Protein AF-A0A2J8MDG2-F1 (afdb_monomer)

Organism: Pan troglodytes (NCBI:txid9598)

Structure (mmCIF, N/CA/C/O backbone):
data_AF-A0A2J8MDG2-F1
#
_entry.id   AF-A0A2J8MDG2-F1
#
loop_
_atom_site.group_PDB
_atom_site.id
_atom_site.type_symbol
_atom_site.label_atom_id
_atom_site.label_alt_id
_atom_site.label_comp_id
_atom_site.label_asym_id
_atom_site.label_entity_id
_atom_site.label_seq_id
_atom_site.pdbx_PDB_ins_code
_atom_site.Cartn_x
_atom_site.Cartn_y
_atom_site.Cartn_z
_atom_site.occupancy
_atom_site.B_iso_or_equiv
_atom_site.auth_seq_id
_atom_site.auth_comp_id
_atom_site.auth_asym_id
_atom_site.auth_atom_id
_atom_site.pdbx_PDB_model_num
ATOM 1 N N . MET A 1 1 ? -34.067 23.264 20.884 1.00 34.22 1 MET A N 1
ATOM 2 C CA . MET A 1 1 ? -32.926 23.547 21.784 1.00 34.22 1 MET A CA 1
ATOM 3 C C . MET A 1 1 ? -32.435 22.218 22.324 1.00 34.22 1 MET A C 1
ATOM 5 O O . MET A 1 1 ? -33.008 21.717 23.278 1.00 34.22 1 MET A O 1
ATOM 9 N N . ALA A 1 2 ? -31.453 21.608 21.664 1.00 41.81 2 ALA A N 1
ATOM 10 C CA . ALA A 1 2 ? -30.743 20.459 22.210 1.00 41.81 2 ALA A CA 1
ATOM 11 C C . ALA A 1 2 ? -29.483 20.992 22.903 1.00 41.81 2 ALA A C 1
ATOM 13 O O . ALA A 1 2 ? -28.405 21.016 22.313 1.00 41.81 2 ALA A O 1
ATOM 14 N N . GLU A 1 3 ? -29.636 21.509 24.123 1.00 48.62 3 GLU A N 1
ATOM 15 C CA . GLU A 1 3 ? -28.496 21.734 25.018 1.00 48.62 3 GLU A CA 1
ATOM 16 C C . GLU A 1 3 ? -28.102 20.382 25.608 1.00 48.62 3 GLU A C 1
ATOM 18 O O . GLU A 1 3 ? -28.388 20.081 26.760 1.00 48.62 3 GLU A O 1
ATOM 23 N N . GLY A 1 4 ? -27.516 19.531 24.766 1.00 60.97 4 GLY A N 1
ATOM 24 C CA . GLY A 1 4 ? -26.699 18.447 25.280 1.00 60.97 4 GLY A CA 1
ATOM 25 C C . GLY A 1 4 ? -25.386 19.038 25.784 1.00 60.97 4 GLY A C 1
ATOM 26 O O . GLY A 1 4 ? -24.818 19.935 25.152 1.00 60.97 4 GLY A O 1
ATOM 27 N N . GLU A 1 5 ? -24.877 18.569 26.908 1.00 75.44 5 GLU A N 1
ATOM 28 C CA . GLU A 1 5 ? -23.487 18.804 27.281 1.00 75.44 5 GLU A CA 1
ATOM 29 C C . GLU A 1 5 ? -22.607 17.725 26.634 1.00 75.44 5 GLU A C 1
ATOM 31 O O . GLU A 1 5 ? -23.069 16.636 26.297 1.00 75.44 5 GLU A O 1
ATOM 36 N N . LEU A 1 6 ? -21.306 17.990 26.472 1.00 77.62 6 LEU A N 1
ATOM 37 C CA . LEU A 1 6 ? -20.329 16.970 26.042 1.00 77.62 6 LEU A CA 1
ATOM 38 C C . LEU A 1 6 ? -20.450 15.678 26.877 1.00 77.62 6 LEU A C 1
ATOM 40 O O . LEU A 1 6 ? -20.265 14.573 26.369 1.00 77.62 6 LEU A O 1
ATOM 44 N N . LYS A 1 7 ? -20.835 15.851 28.144 1.00 81.00 7 LYS A N 1
ATOM 45 C CA . LYS A 1 7 ? -21.110 14.807 29.123 1.00 81.00 7 LYS A CA 1
ATOM 46 C C . LYS A 1 7 ? -22.226 13.845 28.705 1.00 81.00 7 LYS A C 1
ATOM 48 O O . LYS A 1 7 ? -22.144 12.670 29.038 1.00 81.00 7 LYS A O 1
ATOM 53 N N . ASP A 1 8 ? -23.227 14.295 27.953 1.00 85.44 8 ASP A N 1
ATOM 54 C CA . ASP A 1 8 ? -24.321 13.426 27.498 1.00 85.44 8 ASP A CA 1
ATOM 55 C C . ASP A 1 8 ? -23.838 12.436 26.434 1.00 85.44 8 ASP A C 1
ATOM 57 O O . ASP A 1 8 ? -24.280 11.288 26.386 1.00 85.44 8 ASP A O 1
ATOM 61 N N . MET A 1 9 ? -22.882 12.859 25.600 1.00 84.81 9 MET A N 1
ATOM 62 C CA . MET A 1 9 ? -22.235 11.971 24.636 1.00 84.81 9 MET A CA 1
ATOM 63 C C . MET A 1 9 ? -21.332 10.957 25.346 1.00 84.81 9 MET A C 1
ATOM 65 O O . MET A 1 9 ? -21.327 9.787 24.973 1.00 84.81 9 MET A O 1
ATOM 69 N N . GLU A 1 10 ? -20.589 11.383 26.369 1.00 85.50 10 GLU A N 1
ATOM 70 C CA . GLU A 1 10 ? -19.776 10.477 27.191 1.00 85.50 10 GLU A CA 1
ATOM 71 C C . GLU A 1 10 ? -20.653 9.438 27.902 1.00 85.50 10 GLU A C 1
ATOM 73 O O . GLU A 1 10 ? -20.410 8.242 27.753 1.00 85.50 10 GLU A O 1
ATOM 78 N N . GLN A 1 11 ? -21.739 9.881 28.544 1.00 87.19 11 GLN A N 1
ATOM 79 C CA . GLN A 1 11 ? -22.698 9.005 29.215 1.00 87.19 11 GLN A CA 1
ATOM 80 C C . GLN A 1 11 ? -23.319 7.985 28.253 1.00 87.19 11 GLN A C 1
ATOM 82 O O . GLN A 1 11 ? -23.437 6.814 28.595 1.00 87.19 11 GLN A O 1
ATOM 87 N N . PHE A 1 12 ? -23.658 8.395 27.025 1.00 89.00 12 PHE A N 1
ATOM 88 C CA . PHE A 1 12 ? -24.172 7.474 26.012 1.00 89.00 12 PHE A CA 1
ATOM 89 C C . PHE A 1 12 ? -23.184 6.344 25.698 1.00 89.00 12 PHE A C 1
ATOM 91 O O . PHE A 1 12 ? -23.593 5.190 25.602 1.00 89.00 12 PHE A O 1
ATOM 98 N N . PHE A 1 13 ? -21.895 6.649 25.519 1.00 87.44 13 PHE A N 1
ATOM 99 C CA . PHE A 1 13 ? -20.894 5.621 25.218 1.00 87.44 13 PHE A CA 1
ATOM 100 C C . PHE A 1 13 ? -20.615 4.699 26.412 1.00 87.44 13 PHE A C 1
ATOM 102 O O . PHE A 1 13 ? -20.359 3.510 26.195 1.00 87.44 13 PHE A O 1
ATOM 109 N N . ASP A 1 14 ? -20.713 5.215 27.637 1.00 86.19 14 ASP A N 1
ATOM 110 C CA . ASP A 1 14 ? -20.588 4.428 28.865 1.00 86.19 14 ASP A CA 1
ATOM 111 C C . ASP A 1 14 ? -21.781 3.471 29.034 1.00 86.19 14 ASP A C 1
ATOM 113 O O . ASP A 1 14 ? -21.587 2.256 29.131 1.00 86.19 14 ASP A O 1
ATOM 117 N N . ASP A 1 15 ? -23.013 3.980 28.926 1.00 85.44 15 ASP A N 1
ATOM 118 C CA . ASP A 1 15 ? -24.244 3.179 28.994 1.00 85.44 15 ASP A CA 1
ATOM 119 C C . ASP A 1 15 ? -24.290 2.123 27.880 1.00 85.44 15 ASP A C 1
ATOM 121 O O . ASP A 1 15 ? -24.720 0.981 28.081 1.00 85.44 15 ASP A O 1
ATOM 125 N N . LEU A 1 16 ? -23.815 2.491 26.685 1.00 83.62 16 LEU A N 1
ATOM 126 C CA . LEU A 1 16 ? -23.712 1.588 25.549 1.00 83.62 16 LEU A CA 1
ATOM 127 C C . LEU A 1 16 ? -22.709 0.465 25.833 1.0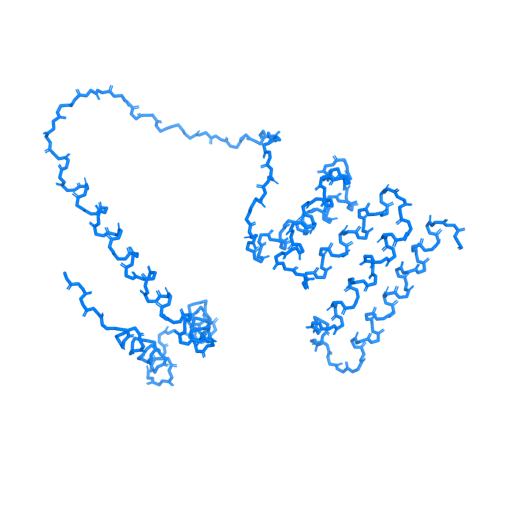0 83.62 16 LEU A C 1
ATOM 129 O O . LEU A 1 16 ? -22.996 -0.690 25.536 1.00 83.62 16 LEU A O 1
ATOM 133 N N . SER A 1 17 ? -21.551 0.775 26.418 1.00 80.81 17 SER A N 1
ATOM 134 C CA . SER A 1 17 ? -20.555 -0.228 26.807 1.00 80.81 17 SER A CA 1
ATOM 135 C C . SER A 1 17 ? -21.100 -1.196 27.863 1.00 80.81 17 SER A C 1
ATOM 137 O O . SER A 1 17 ? -20.913 -2.412 27.740 1.00 80.81 17 SER A O 1
ATOM 139 N N . ASP A 1 18 ? -21.822 -0.681 28.859 1.00 76.94 18 ASP A N 1
ATOM 140 C CA . ASP A 1 18 ? -22.387 -1.479 29.949 1.00 76.94 18 ASP A CA 1
ATOM 141 C C . ASP A 1 18 ? -23.550 -2.369 29.502 1.00 76.94 18 ASP A C 1
ATOM 143 O O . ASP A 1 18 ? -23.620 -3.543 29.882 1.00 76.94 18 ASP A O 1
ATOM 147 N N . SER A 1 19 ? -24.383 -1.879 28.584 1.00 72.00 19 SER A N 1
ATOM 148 C CA . SER A 1 19 ? -25.465 -2.661 27.970 1.00 72.00 19 SER A CA 1
ATOM 149 C C . SER A 1 19 ? -24.958 -3.916 27.241 1.00 72.00 19 SER A C 1
ATOM 151 O O . SER A 1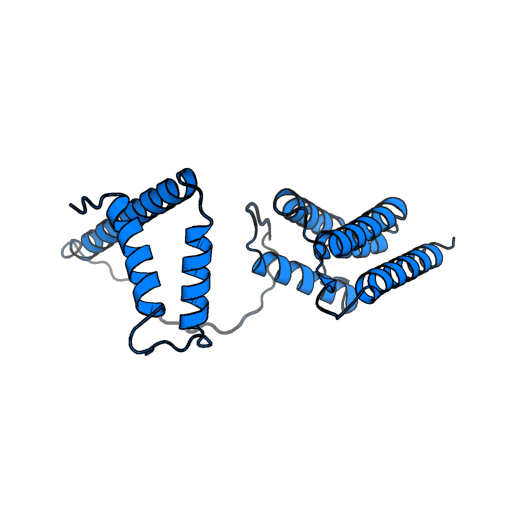 19 ? -25.681 -4.902 27.116 1.00 72.00 19 SER A O 1
ATOM 153 N N . PHE A 1 20 ? -23.696 -3.933 26.789 1.00 66.38 20 PHE A N 1
ATOM 154 C CA . PHE A 1 20 ? -23.073 -5.110 26.163 1.00 66.38 20 PHE A CA 1
ATOM 155 C C . PHE A 1 20 ? -22.193 -5.935 27.111 1.00 66.38 20 PHE A C 1
ATOM 157 O O . PHE A 1 20 ? -21.736 -7.023 26.728 1.00 66.38 20 PHE A O 1
ATOM 164 N N . SER A 1 21 ? -21.929 -5.443 28.326 1.00 64.44 21 SER A N 1
ATOM 165 C CA . SER A 1 21 ? -21.057 -6.099 29.303 1.00 64.44 21 SER A CA 1
ATOM 166 C C . SER A 1 21 ? -21.832 -7.033 30.240 1.00 64.44 21 SER A C 1
ATOM 168 O O . SER A 1 21 ? -21.314 -8.099 30.589 1.00 64.44 21 SER A O 1
ATOM 170 N N . GLY A 1 22 ? -23.092 -6.718 30.562 1.00 57.25 22 GLY A N 1
ATOM 171 C CA . GLY A 1 22 ? -23.885 -7.537 31.473 1.00 57.25 22 GLY A CA 1
ATOM 172 C C . GLY A 1 22 ? -25.370 -7.204 31.498 1.00 57.25 22 GLY A C 1
ATOM 173 O O . GLY A 1 22 ? -25.784 -6.339 32.251 1.00 57.25 22 GLY A O 1
ATOM 174 N N . THR A 1 23 ? -26.158 -7.948 30.720 1.00 50.25 23 THR A N 1
ATOM 175 C CA . THR A 1 23 ? -27.514 -8.482 30.988 1.00 50.25 23 THR A CA 1
ATOM 176 C C . THR A 1 23 ? -28.208 -8.720 29.640 1.00 50.25 23 THR A C 1
ATOM 178 O O . THR A 1 23 ? -28.428 -7.797 28.876 1.00 50.25 23 THR A O 1
ATOM 181 N N . GLU A 1 24 ? -28.449 -10.001 29.332 1.00 52.72 24 GLU A N 1
ATOM 182 C CA . GLU A 1 24 ? -29.195 -10.541 28.173 1.00 52.72 24 GLU A CA 1
ATOM 183 C C . GLU A 1 24 ? -28.747 -10.091 26.755 1.00 52.72 24 GLU A C 1
ATOM 185 O O . GLU A 1 24 ? -29.111 -9.024 26.270 1.00 52.72 24 GLU A O 1
ATOM 190 N N . PRO A 1 25 ? -27.975 -10.912 26.010 1.00 53.34 25 PRO A N 1
ATOM 191 C CA . PRO A 1 25 ? -27.446 -10.505 24.718 1.00 53.34 25 PRO A CA 1
ATOM 192 C C . PRO A 1 25 ? -28.470 -10.763 23.605 1.00 53.34 25 PRO A C 1
ATOM 194 O O . PRO A 1 25 ? -28.458 -11.828 22.991 1.00 53.34 25 PRO A O 1
ATOM 197 N N . GLU A 1 26 ? -29.298 -9.777 23.258 1.00 58.31 26 GLU A N 1
ATOM 198 C CA . GLU A 1 26 ? -29.958 -9.789 21.938 1.00 58.31 26 GLU A CA 1
ATOM 199 C C . GLU A 1 26 ? -28.930 -9.627 20.803 1.00 58.31 26 GLU A C 1
ATOM 201 O O . GLU A 1 26 ? -29.127 -10.106 19.684 1.00 58.31 26 GLU A O 1
ATOM 206 N N . VAL A 1 27 ? -27.768 -9.031 21.095 1.00 63.41 27 VAL A N 1
ATOM 207 C CA . VAL A 1 27 ? -26.686 -8.850 20.124 1.00 63.41 27 VAL A CA 1
ATOM 208 C C . VAL A 1 27 ? -25.539 -9.814 20.412 1.00 63.41 27 VAL A C 1
ATOM 210 O O . VAL A 1 27 ? -24.726 -9.631 21.318 1.00 63.41 27 VAL A O 1
ATOM 213 N N . HIS A 1 28 ? -25.442 -10.859 19.592 1.00 65.81 28 HIS A N 1
ATOM 214 C CA . HIS A 1 28 ? -24.353 -11.825 19.682 1.00 65.81 28 HIS A CA 1
ATOM 215 C C . HIS A 1 28 ? -22.989 -11.156 19.413 1.00 65.81 28 HIS A C 1
ATOM 217 O O . HIS A 1 28 ? -22.828 -10.414 18.444 1.00 65.81 28 HIS A O 1
ATOM 223 N N . LYS A 1 29 ? -21.962 -11.471 20.216 1.00 69.06 29 LYS A N 1
ATOM 224 C CA . LYS A 1 29 ? -20.613 -10.860 20.126 1.00 69.06 29 LYS A CA 1
ATOM 225 C C . LYS A 1 29 ? -19.917 -11.057 18.771 1.00 69.06 29 LYS A C 1
ATOM 227 O O . LYS A 1 29 ? -19.021 -10.292 18.427 1.00 69.06 29 LYS A O 1
ATOM 232 N N . THR A 1 30 ? -20.308 -12.086 18.020 1.00 77.94 30 THR A N 1
ATOM 233 C CA . THR A 1 30 ? -19.799 -12.372 16.665 1.00 77.94 30 THR A CA 1
ATOM 234 C C . THR A 1 30 ? -20.741 -11.918 15.549 1.00 77.94 30 THR A C 1
ATOM 236 O O . THR A 1 30 ? -20.420 -12.108 14.379 1.00 77.94 30 THR A O 1
ATOM 239 N N . SER A 1 31 ? -21.904 -11.346 15.880 1.00 83.44 31 SER A N 1
ATOM 240 C CA . SER A 1 31 ? -22.793 -10.763 14.876 1.00 83.44 31 SER A CA 1
ATOM 241 C C . SER A 1 31 ? -22.130 -9.535 14.254 1.00 83.44 31 SER A C 1
ATOM 243 O O . SER A 1 31 ? -21.295 -8.878 14.876 1.00 83.44 31 SER A O 1
ATOM 245 N N . VAL A 1 32 ? -22.527 -9.203 13.026 1.00 83.50 32 VAL A N 1
ATOM 246 C CA . VAL A 1 32 ? -22.069 -7.988 12.339 1.00 83.50 32 VAL A CA 1
ATOM 247 C C . VAL A 1 32 ? -22.336 -6.744 13.193 1.00 83.50 32 VAL A C 1
ATOM 249 O O . VAL A 1 32 ? -21.469 -5.881 13.297 1.00 83.50 32 VAL A O 1
ATOM 252 N N . VAL A 1 33 ? -23.491 -6.692 13.863 1.00 85.25 33 VAL A N 1
ATOM 253 C CA . VAL A 1 33 ? -23.871 -5.599 14.769 1.00 85.25 33 VAL A CA 1
ATOM 254 C C . VAL A 1 33 ? -22.973 -5.594 16.008 1.00 85.25 33 VAL A C 1
ATOM 256 O O . VAL A 1 33 ? -22.432 -4.552 16.365 1.00 85.25 33 VAL A O 1
ATOM 259 N N . GLY A 1 34 ? -22.722 -6.761 16.611 1.00 83.25 34 GLY A N 1
ATOM 260 C CA . GLY A 1 34 ? -21.831 -6.883 17.771 1.00 83.25 34 GLY A CA 1
ATOM 261 C C . GLY A 1 34 ? -20.385 -6.489 17.457 1.00 83.25 34 GLY A C 1
ATOM 262 O O . GLY A 1 34 ? -19.742 -5.787 18.237 1.00 83.25 34 GLY A O 1
ATOM 263 N N . LEU A 1 35 ? -19.883 -6.875 16.281 1.00 83.25 35 LEU A N 1
ATOM 264 C CA . LEU A 1 35 ? -18.579 -6.443 15.789 1.00 83.25 35 LEU A CA 1
ATOM 265 C C . LEU A 1 35 ? -18.562 -4.935 15.549 1.00 83.25 35 LEU A C 1
ATOM 267 O O . LEU A 1 35 ? -17.630 -4.278 15.997 1.00 83.25 35 LEU A O 1
ATOM 271 N N . PHE A 1 36 ? -19.563 -4.374 14.869 1.00 88.56 36 PHE A N 1
ATOM 272 C CA . PHE A 1 36 ? -19.641 -2.936 14.606 1.00 88.56 36 PHE A CA 1
ATOM 273 C C . PHE A 1 36 ? -19.595 -2.118 15.902 1.00 88.56 36 PHE A C 1
ATOM 275 O O . PHE A 1 36 ? -18.738 -1.250 16.048 1.00 88.56 36 PHE A O 1
ATOM 282 N N . LEU A 1 37 ? -20.441 -2.461 16.873 1.00 85.75 37 LEU A N 1
ATOM 283 C CA . LEU A 1 37 ? -20.504 -1.789 18.169 1.00 85.75 37 LEU A CA 1
ATOM 284 C C . LEU A 1 37 ? -19.190 -1.911 18.941 1.00 85.75 37 LEU A C 1
ATOM 286 O O . LEU A 1 37 ? -18.690 -0.922 19.470 1.00 85.75 37 LEU A O 1
ATOM 290 N N . ARG A 1 38 ? -18.565 -3.096 18.939 1.00 83.31 38 ARG A N 1
ATOM 291 C CA . ARG A 1 38 ? -17.249 -3.292 19.559 1.00 83.31 38 ARG A CA 1
ATOM 292 C C . ARG A 1 38 ? -16.179 -2.411 18.918 1.00 83.31 38 ARG A C 1
ATOM 294 O O . ARG A 1 38 ? -15.379 -1.817 19.636 1.00 83.31 38 ARG A O 1
ATOM 301 N N . HIS A 1 39 ? -16.141 -2.325 17.588 1.00 86.00 39 HIS A N 1
ATOM 302 C CA . HIS A 1 39 ? -15.207 -1.433 16.897 1.00 86.00 39 HIS A CA 1
ATOM 303 C C . HIS A 1 39 ? -15.491 0.033 17.229 1.00 86.00 39 HIS A C 1
ATOM 305 O O . HIS A 1 39 ? -14.548 0.790 17.433 1.00 86.00 39 HIS A O 1
ATOM 311 N N . MET A 1 40 ? -16.765 0.416 17.327 1.00 89.50 40 MET A N 1
ATOM 312 C CA . MET A 1 40 ? -17.186 1.775 17.656 1.00 89.50 40 MET A CA 1
ATOM 313 C C . MET A 1 40 ? -16.745 2.183 19.069 1.00 89.50 40 MET A C 1
ATOM 315 O O . MET A 1 40 ? -16.092 3.212 19.220 1.00 89.50 40 MET A O 1
ATOM 319 N N . ILE A 1 41 ? -17.005 1.347 20.081 1.00 88.06 41 ILE A N 1
ATOM 320 C CA . ILE A 1 41 ? -16.593 1.591 21.474 1.00 88.06 41 ILE A CA 1
ATOM 321 C C . ILE A 1 41 ? -15.062 1.653 21.582 1.00 88.06 41 ILE A C 1
ATOM 323 O O . ILE A 1 41 ? -14.518 2.586 22.166 1.00 88.06 41 ILE A O 1
ATOM 327 N N . LEU A 1 42 ? -14.345 0.706 20.963 1.00 87.38 42 LEU A N 1
ATOM 328 C CA . LEU A 1 42 ? -12.875 0.688 20.976 1.00 87.38 42 LEU A CA 1
ATOM 329 C C . LEU A 1 42 ? -12.247 1.865 20.221 1.00 87.38 42 LEU A C 1
ATOM 331 O O . LEU A 1 42 ? -11.128 2.268 20.537 1.00 87.38 42 LEU A O 1
ATOM 335 N N . ALA A 1 43 ? -12.909 2.375 19.183 1.00 89.56 43 ALA A N 1
ATOM 336 C CA . ALA A 1 43 ? -12.462 3.567 18.478 1.00 89.56 43 ALA A CA 1
ATOM 337 C C . ALA A 1 43 ? -12.669 4.806 19.352 1.00 89.56 43 ALA A C 1
ATOM 339 O O . ALA A 1 43 ? -11.738 5.594 19.490 1.00 89.56 43 ALA A O 1
ATOM 340 N N . TYR A 1 44 ? -13.839 4.928 19.989 1.00 90.44 44 TYR A N 1
ATOM 341 C CA . TYR A 1 44 ? -14.157 6.024 20.900 1.00 90.44 44 TYR A CA 1
ATOM 342 C C . TYR A 1 44 ? -13.193 6.080 22.092 1.00 90.44 44 TYR A C 1
ATOM 344 O O . TYR A 1 44 ? -12.608 7.127 22.354 1.00 90.44 44 TYR A O 1
ATOM 352 N N . SER A 1 45 ? -12.908 4.942 22.735 1.00 86.62 45 SER A N 1
ATOM 353 C CA . SER A 1 45 ? -11.994 4.868 23.886 1.00 86.62 45 SER A CA 1
ATOM 354 C C . SER A 1 45 ? -10.540 5.245 23.560 1.00 86.62 45 SER A C 1
ATOM 356 O O . SER A 1 45 ? -9.738 5.458 24.465 1.00 86.62 45 SER A O 1
ATOM 358 N N . LYS A 1 46 ? -10.162 5.267 22.274 1.00 89.75 46 LYS A N 1
ATOM 359 C CA . LYS A 1 46 ? -8.826 5.670 21.801 1.00 89.75 46 LYS A CA 1
ATOM 360 C C . LYS A 1 46 ? -8.742 7.151 21.431 1.00 89.75 46 LYS A C 1
ATOM 362 O O . LYS A 1 46 ? -7.648 7.623 21.119 1.00 89.75 46 LYS A O 1
ATOM 367 N N . LEU A 1 47 ? -9.862 7.871 21.413 1.00 87.88 47 LEU A N 1
ATOM 368 C CA . LEU A 1 47 ? -9.876 9.287 21.078 1.00 87.88 47 LEU A CA 1
ATOM 369 C C . LEU A 1 47 ? -9.284 10.109 22.226 1.00 87.88 47 LEU A C 1
ATOM 371 O O . LEU A 1 47 ? -9.618 9.936 23.393 1.00 87.88 47 LEU A O 1
ATOM 375 N N . SER A 1 48 ? -8.418 11.057 21.881 1.00 88.94 48 SER A N 1
ATOM 376 C CA . SER A 1 48 ? -8.033 12.132 22.794 1.00 88.94 48 SER A CA 1
ATOM 377 C C . SER A 1 48 ? -9.207 13.083 23.024 1.00 88.94 48 SER A C 1
ATOM 379 O O . SER A 1 48 ? -10.063 13.245 22.154 1.00 88.94 48 SER A O 1
ATOM 381 N N . PHE A 1 49 ? -9.196 13.808 24.143 1.00 84.94 49 PHE A N 1
ATOM 382 C CA . PHE A 1 49 ? -10.217 14.814 24.457 1.00 84.94 49 PHE A CA 1
ATOM 383 C C . PHE A 1 49 ? -10.473 15.799 23.300 1.00 84.94 49 PHE A C 1
ATOM 385 O O . PHE A 1 49 ? -11.616 16.095 22.966 1.00 84.94 49 PHE A O 1
ATOM 392 N N . SER A 1 50 ? -9.416 16.253 22.612 1.00 85.12 50 SER A N 1
ATOM 393 C CA . SER A 1 50 ? -9.555 17.142 21.448 1.00 85.12 50 SER A CA 1
ATOM 394 C C . SER A 1 50 ? -10.354 16.499 20.308 1.00 85.12 50 SER A C 1
ATOM 396 O O . SER A 1 50 ? -11.130 17.173 19.632 1.00 85.12 50 SER A O 1
ATOM 398 N N . GLN A 1 51 ? -10.181 15.195 20.087 1.00 88.62 51 GLN A N 1
ATOM 399 C CA . GLN A 1 51 ? -10.920 14.448 19.071 1.00 88.62 51 GLN A CA 1
ATOM 400 C C . GLN A 1 51 ? -12.366 14.186 19.504 1.00 88.62 51 GLN A C 1
ATOM 402 O O . GLN A 1 51 ? -13.262 14.334 18.677 1.00 88.62 51 GLN A O 1
ATOM 407 N N . VAL A 1 52 ? -12.602 13.873 20.782 1.00 88.56 52 VAL A N 1
ATOM 408 C CA . VAL A 1 52 ? -13.951 13.719 21.356 1.00 88.56 52 VAL A CA 1
ATOM 409 C C . VAL A 1 52 ? -14.740 15.024 21.219 1.00 88.56 52 VAL A C 1
ATOM 411 O O . VAL A 1 52 ? -15.863 15.024 20.724 1.00 88.56 52 VAL A O 1
ATOM 414 N N . PHE A 1 53 ? -14.122 16.165 21.528 1.00 86.00 53 PHE A N 1
ATOM 415 C CA . PHE A 1 53 ? -14.751 17.477 21.369 1.00 86.00 53 PHE A CA 1
ATOM 416 C C . PHE A 1 53 ? -15.087 17.806 19.903 1.00 86.00 53 PHE A C 1
ATOM 418 O O . PHE A 1 53 ? -16.158 18.337 19.599 1.00 86.00 53 PHE A O 1
ATOM 425 N N . LYS A 1 54 ? -14.196 17.458 18.963 1.00 89.50 54 LYS A N 1
ATOM 426 C CA . LYS A 1 54 ? -14.463 17.603 17.521 1.00 89.50 54 LYS A CA 1
ATOM 427 C C . LYS A 1 54 ? -15.618 16.716 17.061 1.00 89.50 54 LYS A C 1
ATOM 429 O O . LYS A 1 54 ? -16.450 17.182 16.289 1.00 89.50 54 LYS A O 1
ATOM 434 N N . LEU A 1 55 ? -15.673 15.471 17.536 1.00 90.38 55 LEU A N 1
ATOM 435 C CA . LEU A 1 55 ? -16.765 14.542 17.250 1.00 90.38 55 LEU A CA 1
ATOM 436 C C . LEU A 1 55 ? -18.098 15.093 17.765 1.00 90.38 55 LEU A C 1
ATOM 438 O O . LEU A 1 55 ? -19.069 15.126 17.016 1.00 90.38 55 LEU A O 1
ATOM 442 N N . TYR A 1 56 ? -18.114 15.601 18.996 1.00 88.94 56 TYR A N 1
ATOM 443 C CA . TYR A 1 56 ? -19.282 16.240 19.591 1.00 88.94 56 TYR A CA 1
ATOM 444 C C . TYR A 1 56 ? -19.769 17.440 18.769 1.00 88.94 56 TYR A C 1
ATOM 446 O O . TYR A 1 56 ? -20.940 17.530 18.410 1.00 88.94 56 TYR A O 1
ATOM 454 N N . THR A 1 57 ? -18.851 18.329 18.384 1.00 88.56 57 THR A N 1
ATOM 455 C CA . THR A 1 57 ? -19.184 19.503 17.561 1.00 88.56 57 THR A CA 1
ATOM 456 C C . THR A 1 57 ? -19.735 19.088 16.191 1.00 88.56 57 THR A C 1
ATOM 458 O O . THR A 1 57 ? -20.703 19.668 15.702 1.00 88.56 57 THR A O 1
ATOM 461 N N . ALA A 1 58 ? -19.154 18.056 15.570 1.00 89.38 58 ALA A N 1
ATOM 462 C CA . ALA A 1 58 ? -19.643 17.511 14.305 1.00 89.38 58 ALA A CA 1
ATOM 463 C C . ALA A 1 58 ? -21.039 16.878 14.450 1.00 89.38 58 ALA A C 1
ATOM 465 O O . ALA A 1 58 ? -21.880 17.040 13.567 1.00 89.38 58 ALA A O 1
ATOM 466 N N . LEU A 1 59 ? -21.310 16.208 15.574 1.00 89.19 59 LEU A N 1
ATOM 467 C CA . LEU A 1 59 ? -22.622 15.646 15.891 1.00 89.19 59 LEU A CA 1
ATOM 468 C C . LEU A 1 59 ? -23.677 16.751 16.047 1.00 89.19 59 LEU A C 1
ATOM 470 O O . LEU A 1 59 ? -24.749 16.659 15.455 1.00 89.19 59 LEU A O 1
ATOM 474 N N . GLN A 1 60 ? -23.360 17.833 16.763 1.00 86.56 60 GLN A N 1
ATOM 475 C CA . GLN A 1 60 ? -24.251 18.992 16.880 1.00 86.56 60 GLN A CA 1
ATOM 476 C C . GLN A 1 60 ? -24.579 19.603 15.509 1.00 86.56 60 GLN A C 1
ATOM 478 O O . GLN A 1 60 ? -25.738 19.898 15.220 1.00 86.56 60 GLN A O 1
ATOM 483 N N . GLN A 1 61 ? -23.575 19.754 14.639 1.00 87.81 61 GLN A N 1
ATOM 484 C CA . GLN A 1 61 ? -23.777 20.242 13.270 1.00 87.81 61 GLN A CA 1
ATOM 485 C C . GLN A 1 61 ? -24.655 19.295 12.442 1.00 87.81 61 GLN A C 1
ATOM 487 O O . GLN A 1 61 ? -25.494 19.754 11.667 1.00 87.81 61 GLN A O 1
ATOM 492 N N . TYR A 1 62 ? -24.495 17.981 12.617 1.00 88.25 62 TYR A N 1
ATOM 493 C CA . TYR A 1 62 ? -25.333 16.978 11.964 1.00 88.25 62 TYR A CA 1
ATOM 494 C C . TYR A 1 62 ? -26.809 17.116 12.370 1.00 88.25 62 TYR A C 1
ATOM 496 O O . TYR A 1 62 ? -27.670 17.168 11.491 1.00 88.25 62 TYR A O 1
ATOM 504 N N . PHE A 1 63 ? -27.103 17.271 13.667 1.00 84.56 63 PHE A N 1
ATOM 505 C CA . PHE A 1 63 ? -28.470 17.504 14.154 1.00 84.56 63 PHE A CA 1
ATOM 506 C C . PHE A 1 63 ? -29.071 18.805 13.610 1.00 84.56 63 PHE A C 1
ATOM 508 O O . PHE A 1 63 ? -30.179 18.791 13.076 1.00 84.56 63 PHE A O 1
ATOM 515 N N . GLN A 1 64 ? -28.325 19.913 13.656 1.00 85.94 64 GLN A N 1
ATOM 516 C CA . GLN A 1 64 ? -28.794 21.210 13.147 1.00 85.94 64 GLN A CA 1
ATOM 517 C C . GLN A 1 64 ? -29.078 21.188 11.638 1.00 85.94 64 GLN A C 1
ATOM 519 O O . GLN A 1 64 ? -30.003 21.846 11.163 1.00 85.94 64 GLN A O 1
ATOM 524 N N . ASN A 1 65 ? -28.292 20.435 10.866 1.00 81.38 65 ASN A N 1
ATOM 525 C CA . ASN A 1 65 ? -28.515 20.279 9.430 1.00 81.38 65 ASN A CA 1
ATOM 526 C C . ASN A 1 65 ? -29.687 19.334 9.118 1.00 81.38 65 ASN A C 1
ATOM 528 O O . ASN A 1 65 ? -30.348 19.508 8.095 1.00 81.38 65 ASN A O 1
ATOM 532 N N . GLY A 1 66 ? -29.964 18.363 9.993 1.00 72.56 66 GLY A N 1
ATOM 533 C CA . GLY A 1 66 ? -31.155 17.517 9.918 1.00 72.56 66 GLY A CA 1
ATOM 534 C C . GLY A 1 66 ? -32.445 18.304 10.160 1.00 72.56 66 GLY A C 1
ATOM 535 O O . GLY A 1 66 ? -33.382 18.179 9.377 1.00 72.56 66 GLY A O 1
ATOM 536 N N . GLU A 1 67 ? -32.462 19.179 11.171 1.00 61.00 67 GLU A N 1
ATOM 537 C CA . GLU A 1 67 ? -33.624 20.026 11.487 1.00 61.00 67 GLU A CA 1
ATOM 538 C C . GLU A 1 67 ? -33.948 21.022 10.361 1.00 61.00 67 GLU A C 1
ATOM 540 O O . GLU A 1 67 ? -35.117 21.219 10.027 1.00 61.00 67 GLU A O 1
ATOM 545 N N . LYS A 1 68 ? -32.927 21.601 9.710 1.00 57.91 68 LYS A N 1
ATOM 546 C CA . LYS A 1 68 ? -33.118 22.502 8.556 1.00 57.91 68 LYS A CA 1
ATOM 547 C C . LYS A 1 68 ? -33.792 21.809 7.368 1.00 57.91 68 LYS A C 1
ATOM 549 O O . LYS A 1 68 ? -34.658 22.404 6.739 1.00 57.91 68 LYS A O 1
ATOM 554 N N . LYS A 1 69 ? -33.462 20.538 7.110 1.00 54.94 69 LYS A N 1
ATOM 555 C CA . LYS A 1 69 ? -34.095 19.746 6.041 1.00 54.94 69 LYS A CA 1
ATOM 556 C C . LYS A 1 69 ? -35.567 19.429 6.310 1.00 54.94 69 LYS A C 1
ATOM 558 O O . LYS A 1 69 ? -36.344 19.374 5.369 1.00 54.94 69 LYS A O 1
ATOM 563 N N . THR A 1 70 ? -35.964 19.240 7.567 1.00 49.66 70 THR A N 1
ATOM 564 C CA . THR A 1 70 ? -37.372 18.976 7.918 1.00 49.66 70 THR A CA 1
ATOM 565 C C . THR A 1 70 ? -38.272 20.210 7.864 1.00 49.66 70 THR A C 1
ATOM 567 O O . THR A 1 70 ? -39.478 20.057 7.701 1.00 49.66 70 THR A O 1
ATOM 570 N N . VAL A 1 71 ? -37.721 21.423 7.991 1.00 48.25 71 VAL A N 1
ATOM 571 C CA . VAL A 1 71 ? -38.509 22.667 7.893 1.00 48.25 71 VAL A CA 1
ATOM 572 C C . VAL A 1 71 ? -38.719 23.078 6.431 1.00 48.25 71 VAL A C 1
ATOM 574 O O . VAL A 1 71 ? -39.806 23.523 6.082 1.00 48.25 71 VAL A O 1
ATOM 577 N N . GLU A 1 72 ? -37.732 22.858 5.556 1.00 48.31 72 GLU A N 1
ATOM 578 C CA . GLU A 1 72 ? -37.860 23.161 4.119 1.00 48.31 72 GLU A CA 1
ATOM 579 C C . GLU A 1 72 ? -38.869 22.250 3.389 1.00 48.31 72 GLU A C 1
ATOM 581 O O . GLU A 1 72 ? -39.503 22.700 2.438 1.00 48.31 72 GLU A O 1
ATOM 586 N N . ASP A 1 73 ? -39.085 21.013 3.858 1.00 47.69 73 ASP A N 1
ATOM 587 C CA . ASP A 1 73 ? -40.087 20.086 3.290 1.00 47.69 73 ASP A CA 1
ATOM 588 C C . ASP A 1 73 ? -41.521 20.330 3.812 1.00 47.69 73 ASP A C 1
ATOM 590 O O . ASP A 1 73 ? -42.484 19.851 3.215 1.00 47.69 73 ASP A O 1
ATOM 594 N N . ALA A 1 74 ? -41.691 21.068 4.917 1.00 45.22 74 ALA A N 1
ATOM 595 C CA . ALA A 1 74 ? -43.003 21.358 5.507 1.00 45.22 74 ALA A CA 1
ATOM 596 C C . ALA A 1 74 ? -43.579 22.730 5.103 1.00 45.22 74 ALA A C 1
ATOM 598 O O . ALA A 1 74 ? -44.781 22.939 5.250 1.00 45.22 74 ALA A O 1
ATOM 599 N N . ASP A 1 75 ? -42.749 23.649 4.594 1.00 40.44 75 ASP A N 1
ATOM 600 C CA . ASP A 1 75 ? -43.134 25.043 4.302 1.00 40.44 75 ASP A CA 1
ATOM 601 C C . ASP A 1 75 ? -43.241 25.357 2.794 1.00 40.44 75 ASP A C 1
ATOM 603 O O . ASP A 1 75 ? -43.350 26.512 2.390 1.00 40.44 75 ASP A O 1
ATOM 607 N N . MET A 1 76 ? -43.238 24.331 1.932 1.00 42.28 76 MET A N 1
ATOM 608 C CA . MET A 1 76 ? -43.450 24.480 0.485 1.00 42.28 76 MET A CA 1
ATOM 609 C C . MET A 1 76 ? -44.792 23.891 0.015 1.00 42.28 76 MET A C 1
ATOM 611 O O . MET A 1 76 ? -44.876 23.208 -1.003 1.00 42.28 76 MET A O 1
ATOM 615 N N . GLU A 1 77 ? -45.879 24.205 0.725 1.00 42.47 77 GLU A N 1
ATOM 616 C CA . GLU A 1 77 ? -47.225 24.186 0.143 1.00 42.47 77 GLU A CA 1
ATOM 617 C C . GLU A 1 77 ? -47.661 25.626 -0.180 1.00 42.47 77 GLU A C 1
ATOM 619 O O . GLU A 1 77 ? -47.696 26.490 0.690 1.00 42.47 77 GLU A O 1
ATOM 624 N N . LEU A 1 78 ? -48.045 25.843 -1.447 1.00 40.41 78 LEU A N 1
ATOM 625 C CA . LEU A 1 78 ? -48.648 27.050 -2.043 1.00 40.41 78 LEU A CA 1
ATOM 626 C C . LEU A 1 78 ? -47.694 28.142 -2.570 1.00 40.41 78 LEU A C 1
ATOM 628 O O . LEU A 1 78 ? -47.673 29.255 -2.064 1.00 40.41 78 LEU A O 1
ATOM 632 N N . THR A 1 79 ? -47.072 27.901 -3.732 1.00 31.20 79 THR A N 1
ATOM 633 C CA . THR A 1 79 ? -47.269 28.771 -4.919 1.00 31.20 79 THR A CA 1
ATOM 634 C C . THR A 1 79 ? -46.963 28.026 -6.233 1.00 31.20 79 THR A C 1
ATOM 636 O O . THR A 1 79 ? -45.843 27.626 -6.511 1.00 31.20 79 THR A O 1
ATOM 639 N N . SER A 1 80 ? -48.015 27.843 -7.040 1.00 31.92 80 SER A N 1
ATOM 640 C CA . SER A 1 80 ? -48.040 27.761 -8.517 1.00 31.92 80 SER A CA 1
ATOM 641 C C . SER A 1 80 ? -46.976 26.946 -9.286 1.00 31.92 80 SER A C 1
ATOM 643 O O . SER A 1 80 ? -45.935 27.466 -9.667 1.00 31.92 80 SER A O 1
ATOM 645 N N . ARG A 1 81 ? -47.371 25.724 -9.679 1.00 36.47 81 ARG A N 1
ATOM 646 C CA . ARG A 1 81 ? -47.576 25.272 -11.078 1.00 36.47 81 ARG A CA 1
ATOM 647 C C . ARG A 1 81 ? -46.600 25.799 -12.150 1.00 36.47 81 ARG A C 1
ATOM 649 O O . ARG A 1 81 ? -46.832 26.872 -12.698 1.00 36.47 81 ARG A O 1
ATOM 656 N N . ASP A 1 82 ? -45.689 24.929 -12.587 1.00 34.28 82 ASP A N 1
ATOM 657 C CA . ASP A 1 82 ? -45.631 24.511 -13.996 1.00 34.28 82 ASP A CA 1
ATOM 658 C C . ASP A 1 82 ? -45.201 23.038 -14.095 1.00 34.28 82 ASP A C 1
ATOM 660 O O . ASP A 1 82 ? -44.407 22.547 -13.292 1.00 34.28 82 ASP A O 1
ATOM 664 N N . GLU A 1 83 ? -45.823 22.319 -15.022 1.00 35.75 83 GLU A N 1
ATOM 665 C CA . GLU A 1 83 ? -45.687 20.879 -15.221 1.00 35.75 83 GLU A CA 1
ATOM 666 C C . GLU A 1 83 ? -44.416 20.537 -16.010 1.00 35.75 83 GLU A C 1
ATOM 668 O O . GLU A 1 83 ? -44.062 21.197 -16.981 1.00 35.75 83 GLU A O 1
ATOM 673 N N . GLY A 1 84 ? -43.757 19.446 -15.620 1.00 31.56 84 GLY A N 1
ATOM 674 C CA . GLY A 1 84 ? -42.601 18.887 -16.318 1.00 31.56 84 GLY A CA 1
ATOM 675 C C . GLY A 1 84 ? -42.391 17.427 -15.931 1.00 31.56 84 GLY A C 1
ATOM 676 O O . GLY A 1 84 ? -41.463 17.094 -15.207 1.00 31.56 84 GLY A O 1
ATOM 677 N N . GLU A 1 85 ? -43.358 16.605 -16.333 1.00 31.95 85 GLU A N 1
ATOM 678 C CA . GLU A 1 85 ? -43.409 15.140 -16.398 1.00 31.95 85 GLU A CA 1
ATOM 679 C C . GLU A 1 85 ? -42.224 14.331 -15.826 1.00 31.95 85 GLU A C 1
ATOM 681 O O . GLU A 1 85 ? -41.131 14.245 -16.385 1.00 31.95 85 GLU A O 1
ATOM 686 N N . ARG A 1 86 ? -42.526 13.573 -14.762 1.00 39.34 86 ARG A N 1
ATOM 687 C CA . ARG A 1 86 ? -41.817 12.335 -14.415 1.00 39.34 86 ARG A CA 1
ATOM 688 C C . ARG A 1 86 ? -41.818 11.392 -15.616 1.00 39.34 86 ARG A C 1
ATOM 690 O O . ARG A 1 86 ? -42.866 10.850 -15.966 1.00 39.34 86 ARG A O 1
ATOM 697 N N . LYS A 1 87 ? -40.631 11.054 -16.111 1.00 30.25 87 LYS A N 1
ATOM 698 C CA . LYS A 1 87 ? -40.404 9.797 -16.821 1.00 30.25 87 LYS A CA 1
ATOM 699 C C . LYS A 1 87 ? -39.334 8.997 -16.094 1.00 30.25 87 LYS A C 1
ATOM 701 O O . LYS A 1 87 ? -38.155 9.327 -16.084 1.00 30.25 87 LYS A O 1
ATOM 706 N N . MET A 1 88 ? -39.807 7.963 -15.411 1.00 40.56 88 MET A N 1
ATOM 707 C CA . MET A 1 88 ? -39.000 6.902 -14.837 1.00 40.56 88 MET A CA 1
ATOM 708 C C . MET A 1 88 ? -38.531 6.034 -16.009 1.00 40.56 88 MET A C 1
ATOM 710 O O . MET A 1 88 ? -39.252 5.135 -16.432 1.00 40.56 88 MET A O 1
ATOM 714 N N . GLU A 1 89 ? -37.368 6.341 -16.580 1.00 28.78 89 GLU A N 1
ATOM 715 C CA . GLU A 1 89 ? -36.722 5.470 -17.560 1.00 28.78 89 GLU A CA 1
ATOM 716 C C . GLU A 1 89 ? -35.563 4.741 -16.881 1.00 28.78 89 GLU A C 1
ATOM 718 O O . GLU A 1 89 ? -34.575 5.305 -16.419 1.00 28.78 89 GLU A O 1
ATOM 723 N N . LYS A 1 90 ? -35.790 3.439 -16.738 1.00 44.28 90 LYS A N 1
ATOM 724 C CA . LYS A 1 90 ? -34.821 2.413 -16.398 1.00 44.28 90 LYS A CA 1
ATOM 725 C C . LYS A 1 90 ? -33.797 2.380 -17.534 1.00 44.28 90 LYS A C 1
ATOM 727 O O . LYS A 1 90 ? -34.059 1.733 -18.541 1.00 44.28 90 LYS A O 1
ATOM 732 N N . GLU A 1 91 ? -32.677 3.076 -17.379 1.00 34.72 91 GLU A N 1
ATOM 733 C CA . GLU A 1 91 ? -31.557 2.944 -18.310 1.00 34.72 91 GLU A CA 1
ATOM 734 C C . GLU A 1 91 ? -30.569 1.890 -17.820 1.00 34.72 91 GLU A C 1
ATOM 736 O O . GLU A 1 91 ? -30.145 1.828 -16.664 1.00 34.72 91 GLU A O 1
ATOM 741 N N . GLU A 1 92 ? -30.332 0.977 -18.745 1.00 30.84 92 GLU A N 1
ATOM 742 C CA . GLU A 1 92 ? -29.538 -0.219 -18.638 1.00 30.84 92 GLU A CA 1
ATOM 743 C C . GLU A 1 92 ? -28.047 0.125 -18.574 1.00 30.84 92 GLU A C 1
ATOM 745 O O . GLU A 1 92 ? -27.603 1.198 -18.969 1.00 30.84 92 GLU A O 1
ATOM 750 N N . LEU A 1 93 ? -27.283 -0.835 -18.058 1.00 41.56 93 LEU A N 1
ATOM 751 C CA . LEU A 1 93 ? -25.833 -0.935 -18.168 1.00 41.56 93 LEU A CA 1
ATOM 752 C C . LEU A 1 93 ? -25.319 -0.482 -19.548 1.00 41.56 93 LEU A C 1
ATOM 754 O O . LEU A 1 93 ? -25.324 -1.275 -20.487 1.00 41.56 93 LEU A O 1
ATOM 758 N N . ASP A 1 94 ? -24.775 0.731 -19.629 1.00 25.27 94 ASP A N 1
ATOM 759 C CA . ASP A 1 94 ? -23.815 1.095 -20.668 1.00 25.27 94 ASP A CA 1
ATOM 760 C C . ASP A 1 94 ? -22.478 1.459 -20.020 1.00 25.27 94 ASP A C 1
ATOM 762 O O . ASP A 1 94 ? -22.279 2.522 -19.425 1.00 25.27 94 ASP A O 1
ATOM 766 N N . VAL A 1 95 ? -21.554 0.502 -20.102 1.00 38.44 95 VAL A N 1
ATOM 767 C CA . VAL A 1 95 ? -20.136 0.670 -19.790 1.00 38.44 95 VAL A CA 1
ATOM 768 C C . VAL A 1 95 ? -19.537 1.509 -20.914 1.00 38.44 95 VAL A C 1
ATOM 770 O O . VAL A 1 95 ? -18.857 1.001 -21.802 1.00 38.44 95 VAL A O 1
ATOM 773 N N . SER A 1 96 ? -19.769 2.819 -20.870 1.00 27.64 96 SER A N 1
ATOM 774 C CA . SER A 1 96 ? -18.903 3.755 -21.574 1.00 27.64 96 SER A CA 1
ATOM 775 C C . SER A 1 96 ? -17.788 4.165 -20.615 1.00 27.64 96 SER A C 1
ATOM 777 O O . SER A 1 96 ? -17.974 4.911 -19.655 1.00 27.64 96 SER A O 1
ATOM 779 N N . VAL A 1 97 ? -16.609 3.584 -20.843 1.00 42.41 97 VAL A N 1
ATOM 780 C CA . VAL A 1 97 ? -15.343 4.021 -20.251 1.00 42.41 97 VAL A CA 1
ATOM 781 C C . VAL A 1 97 ? -15.084 5.429 -20.779 1.00 42.41 97 VAL A C 1
ATOM 783 O O . VAL A 1 97 ? -14.455 5.614 -21.816 1.00 42.41 97 VAL A O 1
ATOM 786 N N . ARG A 1 98 ? -15.653 6.431 -20.111 1.00 33.72 98 ARG A N 1
ATOM 787 C CA . ARG A 1 98 ? -15.246 7.818 -20.280 1.00 33.72 98 ARG A CA 1
ATOM 788 C C . ARG A 1 98 ? -14.102 8.066 -19.319 1.00 33.72 98 ARG A C 1
ATOM 790 O O . ARG A 1 98 ? -14.242 7.925 -18.107 1.00 33.72 98 ARG A O 1
ATOM 797 N N . GLU A 1 99 ? -12.959 8.369 -19.914 1.00 39.94 99 GLU A N 1
ATOM 798 C CA . GLU A 1 99 ? -11.744 8.876 -19.290 1.00 39.94 99 GLU A CA 1
ATOM 799 C C . GLU A 1 99 ? -12.032 10.239 -18.640 1.00 39.94 99 GLU A C 1
ATOM 801 O O . GLU A 1 99 ? -11.558 11.276 -19.085 1.00 39.94 99 GLU A O 1
ATOM 806 N N . GLU A 1 100 ? -12.858 10.264 -17.599 1.00 36.69 100 GLU A N 1
ATOM 807 C CA . GLU A 1 100 ? -13.024 11.431 -16.745 1.00 36.69 100 GLU A CA 1
ATOM 808 C C . GLU A 1 100 ? -12.162 11.210 -15.508 1.00 36.69 100 GLU A C 1
ATOM 810 O O . GLU A 1 100 ? -12.488 10.448 -14.602 1.00 36.69 100 GLU A O 1
ATOM 815 N N . GLU A 1 101 ? -10.979 11.819 -15.579 1.00 41.62 101 GLU A N 1
ATOM 816 C CA . GLU A 1 101 ? -10.139 12.261 -14.473 1.00 41.62 101 GLU A CA 1
ATOM 817 C C . GLU A 1 101 ? -10.459 11.628 -13.110 1.00 41.62 101 GLU A C 1
ATOM 819 O O . GLU A 1 101 ? -11.094 12.230 -12.244 1.00 41.62 101 GLU A O 1
ATOM 824 N N . VAL A 1 102 ? -9.889 10.447 -12.856 1.00 43.06 102 VAL A N 1
ATOM 825 C CA . VAL A 1 102 ? -9.659 9.963 -11.487 1.00 43.06 102 VAL A CA 1
ATOM 826 C C . VAL A 1 102 ? -8.528 10.797 -10.876 1.00 43.06 102 VAL A C 1
ATOM 828 O O . VAL A 1 102 ? -7.462 10.299 -10.541 1.00 43.06 102 VAL A O 1
ATOM 831 N N . SER A 1 103 ? -8.728 12.110 -10.776 1.00 42.53 103 SER A N 1
ATOM 832 C CA . SER A 1 103 ? -7.962 12.949 -9.867 1.00 42.53 103 SER A CA 1
ATOM 833 C C . SER A 1 103 ? -8.625 12.804 -8.506 1.00 42.53 103 SER A C 1
ATOM 835 O O . SER A 1 103 ? -9.491 13.593 -8.130 1.00 42.53 103 SER A O 1
ATOM 83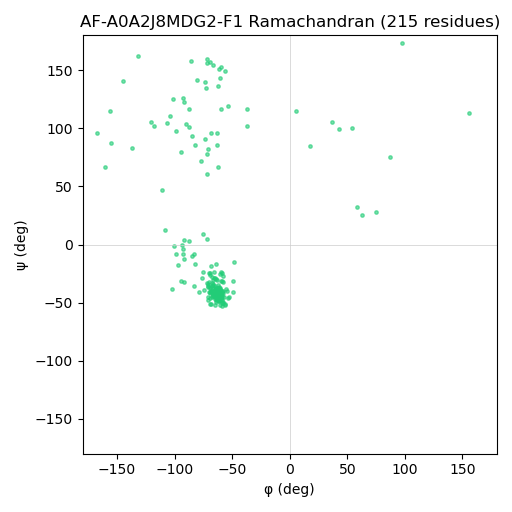7 N N . CYS A 1 104 ? -8.243 11.773 -7.753 1.00 45.00 104 CYS A N 1
ATOM 838 C CA . CYS A 1 104 ? -8.617 11.678 -6.348 1.00 45.00 104 CYS A CA 1
ATOM 839 C C . CYS A 1 104 ? -7.831 12.737 -5.564 1.00 45.00 104 CYS A C 1
ATOM 841 O O . CYS A 1 104 ? -6.786 12.474 -4.978 1.00 45.00 104 CYS A O 1
ATOM 843 N N . SER A 1 105 ? -8.326 13.976 -5.574 1.00 53.88 105 SER A N 1
ATOM 844 C CA . SER A 1 105 ? -7.699 15.128 -4.915 1.00 53.88 105 SER A CA 1
ATOM 845 C C . SER A 1 105 ? -7.859 15.135 -3.386 1.00 53.88 105 SER A C 1
ATOM 847 O O . SER A 1 105 ? -7.532 16.130 -2.742 1.00 53.88 105 SER A O 1
ATOM 849 N N . GLY A 1 106 ? -8.360 14.048 -2.791 1.00 60.25 106 GLY A N 1
ATOM 850 C CA . GLY A 1 106 ? -8.523 13.875 -1.347 1.00 60.25 106 GLY A CA 1
ATOM 851 C C . GLY A 1 106 ? -7.966 12.532 -0.864 1.00 60.25 106 GLY A C 1
ATOM 852 O O . GLY A 1 106 ? -7.767 11.627 -1.678 1.00 60.25 106 GLY A O 1
ATOM 853 N N . PRO A 1 107 ? -7.702 12.380 0.449 1.00 66.88 107 PRO A N 1
ATOM 854 C CA . PRO A 1 107 ? -7.240 11.116 1.008 1.00 66.88 107 PRO A CA 1
ATOM 855 C C . PRO A 1 107 ? -8.286 10.028 0.749 1.00 66.88 107 PRO A C 1
ATOM 857 O O . PRO A 1 107 ? -9.418 10.109 1.227 1.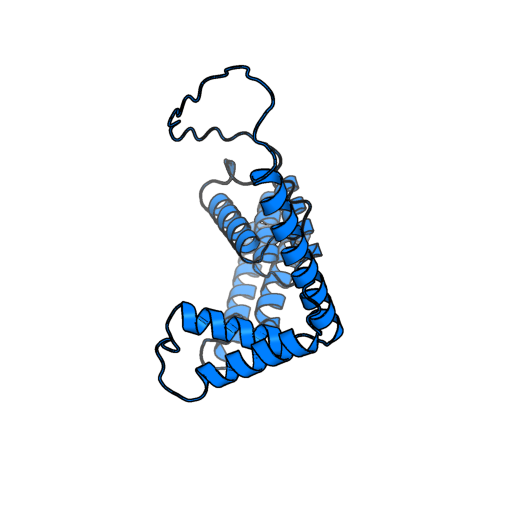00 66.88 107 PRO A O 1
ATOM 860 N N . LEU A 1 108 ? -7.901 9.015 -0.028 1.00 72.06 108 LEU A N 1
ATOM 861 C CA . LEU A 1 108 ? -8.727 7.835 -0.257 1.00 72.06 108 LEU A CA 1
ATOM 862 C C . LEU A 1 108 ? -8.995 7.117 1.066 1.00 72.06 108 LEU A C 1
ATOM 864 O O . LEU A 1 108 ? -8.111 7.012 1.923 1.00 72.06 108 LEU A O 1
ATOM 868 N N . SER A 1 109 ? -10.202 6.569 1.214 1.00 81.88 109 SER A N 1
ATOM 869 C CA . SER A 1 109 ? -10.466 5.623 2.298 1.00 81.88 109 SER A CA 1
ATOM 870 C C . SER A 1 109 ? -9.559 4.396 2.135 1.00 81.88 109 SER A C 1
ATOM 872 O O . SER A 1 109 ? -9.208 4.024 1.013 1.00 81.88 109 SER A O 1
ATOM 874 N N . GLN A 1 110 ? -9.202 3.728 3.236 1.00 83.38 110 GLN A N 1
ATOM 875 C CA . GLN A 1 110 ? -8.319 2.555 3.186 1.00 83.38 110 GLN A CA 1
ATOM 876 C C . GLN A 1 110 ? -8.814 1.495 2.185 1.00 83.38 110 GLN A C 1
ATOM 878 O O . GLN A 1 110 ? -8.044 1.023 1.355 1.00 83.38 110 GLN A O 1
ATOM 883 N N . LYS A 1 111 ? -10.117 1.183 2.187 1.00 87.12 111 LYS A N 1
ATOM 884 C CA . LYS A 1 111 ? -10.697 0.201 1.255 1.00 87.12 111 LYS A CA 1
ATOM 885 C C . LYS A 1 111 ? -10.654 0.659 -0.202 1.00 87.12 111 LYS A C 1
ATOM 887 O O . LYS A 1 111 ? -10.510 -0.170 -1.093 1.00 87.12 111 LYS A O 1
ATOM 892 N N . GLN A 1 112 ? -10.801 1.959 -0.452 1.00 89.25 112 GLN A N 1
ATOM 893 C CA . GLN A 1 112 ? -10.703 2.510 -1.806 1.00 89.25 112 GLN A CA 1
ATOM 894 C C . GLN A 1 112 ? -9.263 2.435 -2.318 1.00 89.25 112 GLN A C 1
ATOM 896 O O . GLN A 1 112 ? -9.048 2.046 -3.461 1.00 89.25 112 GLN A O 1
ATOM 901 N N . ALA A 1 113 ? -8.288 2.742 -1.458 1.00 89.50 113 ALA A N 1
ATOM 902 C CA . ALA A 1 113 ? -6.871 2.592 -1.762 1.00 89.50 113 ALA A CA 1
ATOM 903 C C . ALA A 1 113 ? -6.509 1.125 -2.058 1.00 89.50 113 ALA A C 1
ATOM 905 O O . ALA A 1 113 ? -5.919 0.841 -3.096 1.00 89.50 113 ALA A O 1
ATOM 906 N N . GLU A 1 114 ? -6.921 0.179 -1.210 1.00 91.00 114 GLU A N 1
ATOM 907 C CA . GLU A 1 114 ? -6.694 -1.261 -1.423 1.00 91.00 114 GLU A CA 1
ATOM 908 C C . GLU A 1 114 ? -7.345 -1.766 -2.722 1.00 91.00 114 GLU A C 1
ATOM 910 O O . GLU A 1 114 ? -6.727 -2.507 -3.492 1.00 91.00 114 GLU A O 1
ATOM 915 N N . PHE A 1 115 ? -8.581 -1.339 -3.007 1.00 93.06 115 PHE A N 1
ATOM 916 C CA . PHE A 1 115 ? -9.268 -1.681 -4.252 1.00 93.06 115 PHE A CA 1
ATOM 917 C C . PHE A 1 115 ? -8.524 -1.136 -5.476 1.00 93.06 115 PHE A C 1
ATOM 919 O O . PHE A 1 115 ? -8.269 -1.879 -6.420 1.00 93.06 115 PHE A O 1
ATOM 926 N N . PHE A 1 116 ? -8.118 0.134 -5.444 1.00 93.75 116 PHE A N 1
ATOM 927 C CA . PHE A 1 116 ? -7.339 0.744 -6.518 1.00 93.75 116 PHE A CA 1
ATOM 928 C C . PHE A 1 116 ? -6.021 -0.006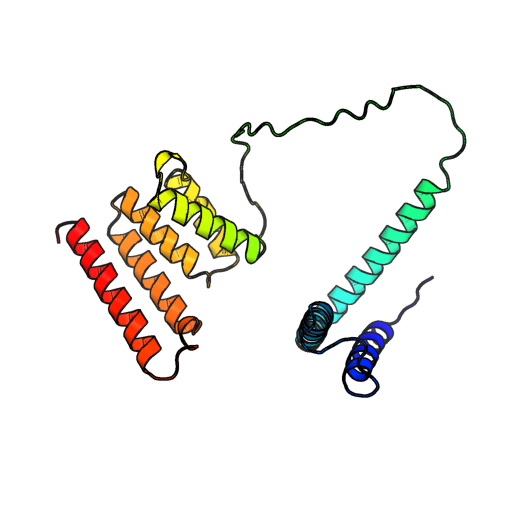 -6.762 1.00 93.75 116 PHE A C 1
ATOM 930 O O . PHE A 1 116 ? -5.718 -0.381 -7.896 1.00 93.75 116 PHE A O 1
ATOM 937 N N . LEU A 1 117 ? -5.259 -0.277 -5.698 1.00 94.50 117 LEU A N 1
ATOM 938 C CA . LEU A 1 117 ? -3.968 -0.962 -5.783 1.00 94.50 117 LEU A CA 1
ATOM 939 C C . LEU A 1 117 ? -4.116 -2.385 -6.333 1.00 94.50 117 LEU A C 1
ATOM 941 O O . LEU A 1 117 ? -3.371 -2.781 -7.230 1.00 94.50 117 LEU A O 1
ATOM 945 N N . SER A 1 118 ? -5.100 -3.142 -5.843 1.00 93.56 118 SER A N 1
ATOM 946 C CA . SER A 1 118 ? -5.370 -4.506 -6.316 1.00 93.56 118 SER A CA 1
ATOM 947 C C . SER A 1 118 ? -5.865 -4.538 -7.763 1.00 93.56 118 SER A C 1
ATOM 949 O O . SER A 1 118 ? -5.412 -5.378 -8.545 1.00 93.56 118 SER A O 1
ATOM 951 N N . GLN A 1 119 ? -6.729 -3.597 -8.155 1.00 94.62 119 GLN A N 1
ATOM 952 C CA . GLN A 1 119 ? -7.189 -3.454 -9.532 1.00 94.62 119 GLN A CA 1
ATOM 953 C C . GLN A 1 119 ? -6.013 -3.172 -10.472 1.00 94.62 119 GLN A C 1
ATOM 955 O O . GLN A 1 119 ? -5.825 -3.897 -11.448 1.00 94.62 119 GLN A O 1
ATOM 960 N N . GLN A 1 120 ? -5.182 -2.172 -10.166 1.00 95.25 120 GLN A N 1
ATOM 961 C CA . GLN A 1 120 ? -4.032 -1.827 -11.004 1.00 95.25 120 GLN A CA 1
ATOM 962 C C . GLN A 1 120 ? -2.988 -2.954 -11.048 1.00 95.25 120 GLN A C 1
ATOM 964 O O . GLN A 1 120 ? -2.475 -3.256 -12.124 1.00 95.25 120 GLN A O 1
ATOM 969 N N . ALA A 1 121 ? -2.725 -3.648 -9.935 1.00 94.31 121 ALA A N 1
ATOM 970 C CA . ALA A 1 121 ? -1.849 -4.824 -9.926 1.00 94.31 121 ALA A CA 1
ATOM 971 C C . ALA A 1 121 ? -2.377 -5.945 -10.838 1.00 94.31 121 ALA A C 1
ATOM 973 O O . ALA A 1 121 ? -1.611 -6.567 -11.578 1.00 94.31 121 ALA A O 1
ATOM 974 N N . SER A 1 122 ? -3.692 -6.190 -10.820 1.00 94.38 122 SER A N 1
ATOM 975 C CA . SER A 1 122 ? -4.322 -7.181 -11.693 1.00 94.38 122 SER A CA 1
ATOM 976 C C . SER A 1 122 ? -4.240 -6.788 -13.167 1.00 94.38 122 SER A C 1
ATOM 978 O O . SER A 1 122 ? -4.026 -7.663 -14.006 1.00 94.38 122 SER A O 1
ATOM 980 N N . LEU A 1 123 ? -4.418 -5.505 -13.491 1.00 94.06 123 LEU A N 1
ATOM 981 C CA . LEU A 1 123 ? -4.297 -5.010 -14.862 1.00 94.06 123 LEU A CA 1
ATOM 982 C C . LEU A 1 123 ? -2.856 -5.160 -15.356 1.00 94.06 123 LEU A C 1
ATOM 984 O O . LEU A 1 123 ? -2.643 -5.760 -16.399 1.00 94.06 123 LEU A O 1
ATOM 988 N N . LEU A 1 124 ? -1.860 -4.762 -14.561 1.00 92.50 124 LEU A N 1
ATOM 989 C CA . LEU A 1 124 ? -0.446 -4.947 -14.914 1.00 92.50 124 LEU A CA 1
ATOM 990 C C . LEU A 1 124 ? -0.059 -6.411 -15.155 1.00 92.50 124 LEU A C 1
ATOM 992 O O . LEU A 1 124 ? 0.811 -6.686 -15.976 1.00 92.50 124 LEU A O 1
ATOM 996 N N . LYS A 1 125 ? -0.688 -7.354 -14.447 1.00 89.88 125 LYS A N 1
ATOM 997 C CA . LYS A 1 125 ? -0.414 -8.786 -14.607 1.00 89.88 125 LYS A CA 1
ATOM 998 C C . LYS A 1 125 ? -1.094 -9.399 -15.835 1.00 89.88 125 LYS A C 1
ATOM 1000 O O . LYS A 1 125 ? -0.499 -10.261 -16.476 1.00 89.88 125 LYS A O 1
ATOM 1005 N N . ASN A 1 126 ? -2.341 -9.018 -16.112 1.00 91.56 126 ASN A N 1
ATOM 1006 C CA . ASN A 1 126 ? -3.183 -9.702 -17.100 1.00 91.56 126 ASN A CA 1
ATOM 1007 C C . ASN A 1 126 ? -3.283 -8.953 -18.435 1.00 91.56 126 ASN A C 1
ATOM 1009 O O . ASN A 1 126 ? -3.352 -9.591 -19.481 1.00 91.56 126 ASN A O 1
ATOM 1013 N N . ASP A 1 127 ? -3.348 -7.622 -18.399 1.00 87.38 127 ASP A N 1
ATOM 1014 C CA . ASP A 1 127 ? -3.553 -6.769 -19.569 1.00 87.38 127 ASP A CA 1
ATOM 1015 C C . ASP A 1 127 ? -2.992 -5.363 -19.313 1.00 87.38 127 ASP A C 1
ATOM 1017 O O . ASP A 1 127 ? -3.685 -4.446 -18.860 1.00 87.38 127 ASP A O 1
ATOM 1021 N N . GLU A 1 128 ? -1.703 -5.202 -19.610 1.00 87.69 128 GLU A N 1
ATOM 1022 C CA . GLU A 1 128 ? -0.966 -3.964 -19.362 1.00 87.69 128 GLU A CA 1
ATOM 1023 C C . GLU A 1 128 ? -1.549 -2.758 -20.122 1.00 87.69 128 GLU A C 1
ATOM 1025 O O . GLU A 1 128 ? -1.413 -1.623 -19.665 1.00 87.69 128 GLU A O 1
ATOM 1030 N N . THR A 1 129 ? -2.240 -2.984 -21.246 1.00 86.50 129 THR A N 1
ATOM 1031 C CA . THR A 1 129 ? -2.809 -1.905 -22.074 1.00 86.50 129 THR A CA 1
ATOM 1032 C C . THR A 1 129 ? -3.978 -1.190 -21.405 1.00 86.50 129 THR A C 1
ATOM 1034 O O . THR A 1 129 ? -4.237 -0.027 -21.700 1.00 86.50 129 THR A O 1
ATOM 1037 N N . LYS A 1 130 ? -4.661 -1.870 -20.479 1.00 88.69 130 LYS A N 1
ATOM 1038 C CA . LYS A 1 130 ? -5.773 -1.319 -19.694 1.00 88.69 130 LYS A CA 1
ATOM 1039 C C . LYS A 1 130 ? -5.324 -0.698 -18.375 1.00 88.69 130 LYS A C 1
ATOM 1041 O O . LYS A 1 130 ? -6.125 -0.049 -17.705 1.00 88.69 130 LYS A O 1
ATOM 1046 N N . ALA A 1 131 ? -4.079 -0.933 -17.966 1.00 91.50 131 ALA A N 1
ATOM 1047 C CA . ALA A 1 131 ? -3.516 -0.291 -16.789 1.00 91.50 131 ALA A CA 1
ATOM 1048 C C . ALA A 1 131 ? -3.242 1.191 -17.070 1.00 91.50 131 ALA A C 1
ATOM 1050 O O . ALA A 1 131 ? -3.016 1.596 -18.212 1.00 91.50 131 ALA A O 1
ATOM 1051 N N . LEU A 1 132 ? -3.195 2.000 -16.010 1.00 91.31 132 LEU A N 1
ATOM 1052 C CA . LEU A 1 132 ? -2.784 3.396 -16.137 1.00 91.31 132 LEU A CA 1
ATOM 1053 C C . LEU A 1 132 ? -1.392 3.500 -16.779 1.00 91.31 132 LEU A C 1
ATOM 1055 O O . LEU A 1 132 ? -0.527 2.634 -16.596 1.00 91.31 132 LEU A O 1
ATOM 1059 N N . THR A 1 133 ? -1.154 4.585 -17.518 1.00 94.25 133 THR A N 1
ATOM 1060 C CA . THR A 1 133 ? 0.176 4.865 -18.075 1.00 94.25 133 THR A CA 1
ATOM 1061 C C . THR A 1 133 ? 1.202 4.999 -16.945 1.00 94.25 133 THR A C 1
ATOM 1063 O O . THR A 1 133 ? 0.835 5.407 -15.837 1.00 94.25 133 THR A O 1
ATOM 1066 N 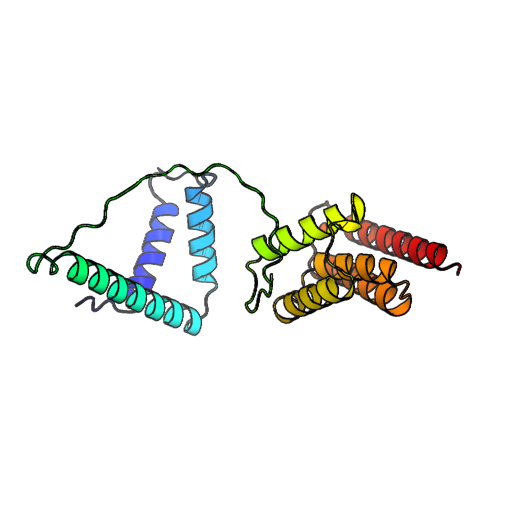N . PRO A 1 134 ? 2.495 4.706 -17.185 1.00 93.56 134 PRO A N 1
ATOM 1067 C CA . PRO A 1 134 ? 3.485 4.733 -16.113 1.00 93.56 134 PRO A CA 1
ATOM 1068 C C . PRO A 1 134 ? 3.562 6.065 -15.357 1.00 93.56 134 PRO A C 1
ATOM 1070 O O . PRO A 1 134 ? 3.677 6.071 -14.131 1.00 93.56 134 PRO A O 1
ATOM 1073 N N . ALA A 1 135 ? 3.431 7.190 -16.067 1.00 93.88 135 ALA A N 1
ATOM 1074 C CA . ALA A 1 135 ? 3.445 8.522 -15.468 1.00 93.88 135 ALA A CA 1
ATOM 1075 C C . ALA A 1 135 ? 2.194 8.796 -14.613 1.00 93.88 135 ALA A C 1
ATOM 1077 O O . ALA A 1 135 ? 2.316 9.275 -13.484 1.00 93.88 135 ALA A O 1
ATOM 1078 N N . SER A 1 136 ? 1.001 8.462 -15.120 1.00 94.19 136 SER A N 1
ATOM 1079 C CA . SER A 1 136 ? -0.254 8.653 -14.384 1.00 94.19 136 SER A CA 1
ATOM 1080 C C . SER A 1 136 ? -0.331 7.745 -13.159 1.00 94.19 136 SER A C 1
ATOM 1082 O O . SER A 1 136 ? -0.676 8.210 -12.075 1.00 94.19 136 SER A O 1
ATOM 1084 N N . LEU A 1 137 ? 0.069 6.476 -13.294 1.00 95.00 137 LEU A N 1
ATOM 1085 C CA . LEU A 1 137 ? 0.098 5.533 -12.178 1.00 95.00 137 LEU A CA 1
ATOM 1086 C C . LEU A 1 137 ? 1.049 6.005 -11.072 1.00 95.00 137 LEU A C 1
ATOM 1088 O O . LEU A 1 137 ? 0.679 5.991 -9.900 1.00 95.00 137 LEU A O 1
ATOM 1092 N N . GLN A 1 138 ? 2.246 6.484 -11.428 1.00 95.44 138 GLN A N 1
ATOM 1093 C CA . GLN A 1 138 ? 3.197 6.983 -10.433 1.00 95.44 138 GLN A CA 1
ATOM 1094 C C . GLN A 1 138 ? 2.680 8.235 -9.716 1.00 95.44 138 GLN A C 1
ATOM 1096 O O . GLN A 1 138 ? 2.910 8.400 -8.518 1.00 95.44 138 GLN A O 1
ATOM 1101 N N . LYS A 1 139 ? 1.965 9.116 -10.425 1.00 94.38 139 LYS A N 1
ATOM 1102 C CA . LYS A 1 139 ? 1.334 10.297 -9.825 1.00 94.38 139 LYS A CA 1
ATOM 1103 C C . LYS A 1 139 ? 0.303 9.896 -8.767 1.00 94.38 139 LYS A C 1
ATOM 1105 O O . LYS A 1 139 ? 0.361 10.424 -7.657 1.00 94.38 139 LYS A O 1
ATOM 1110 N N . GLU A 1 140 ? -0.577 8.947 -9.081 1.00 92.56 140 GLU A N 1
ATOM 1111 C CA . GLU A 1 140 ? -1.577 8.446 -8.129 1.00 92.56 140 GLU A CA 1
ATOM 1112 C C . GLU A 1 140 ? -0.932 7.740 -6.933 1.00 92.56 140 GLU A C 1
ATOM 1114 O O . GLU A 1 140 ? -1.293 8.006 -5.787 1.00 92.56 140 GLU A O 1
ATOM 1119 N N . LEU A 1 141 ? 0.101 6.926 -7.164 1.00 94.12 141 LEU A N 1
ATOM 1120 C CA . LEU A 1 141 ? 0.862 6.280 -6.090 1.00 94.12 141 LEU A CA 1
ATOM 1121 C C . LEU A 1 141 ? 1.537 7.296 -5.163 1.00 94.12 141 LEU A C 1
ATOM 1123 O O . LEU A 1 141 ? 1.447 7.175 -3.942 1.00 94.12 141 LEU A O 1
ATOM 1127 N N . ASN A 1 142 ? 2.151 8.340 -5.720 1.00 92.69 142 ASN A N 1
ATOM 1128 C CA . ASN A 1 142 ? 2.751 9.414 -4.931 1.00 92.69 142 ASN A CA 1
ATOM 1129 C C . ASN A 1 142 ? 1.696 10.181 -4.120 1.00 92.69 142 ASN A C 1
ATOM 1131 O O . ASN A 1 142 ? 1.967 10.585 -2.991 1.00 92.69 142 ASN A O 1
ATOM 1135 N N . ASN A 1 143 ? 0.499 10.392 -4.671 1.00 90.50 143 ASN A N 1
ATOM 1136 C CA . ASN A 1 143 ? -0.601 11.022 -3.942 1.00 90.50 143 ASN A CA 1
ATOM 1137 C C . ASN A 1 143 ? -1.097 10.136 -2.794 1.00 90.50 143 ASN A C 1
ATOM 1139 O O . ASN A 1 143 ? -1.258 10.631 -1.682 1.00 90.50 143 ASN A O 1
ATOM 1143 N N . LEU A 1 144 ? -1.259 8.833 -3.026 1.00 91.06 144 LEU A N 1
ATOM 1144 C CA . LEU A 1 144 ? -1.655 7.865 -2.002 1.00 91.06 144 LEU A CA 1
ATOM 1145 C C . LEU A 1 144 ? -0.638 7.824 -0.852 1.00 91.06 144 LEU A C 1
ATOM 1147 O O . LEU A 1 144 ? -1.015 7.933 0.316 1.00 91.06 144 LEU A O 1
ATOM 1151 N N . LEU A 1 145 ? 0.654 7.757 -1.181 1.00 90.25 145 LEU A N 1
ATOM 1152 C CA . LEU A 1 145 ? 1.744 7.687 -0.205 1.00 90.25 145 LEU A CA 1
ATOM 1153 C C . LEU A 1 145 ? 1.950 8.984 0.593 1.00 90.25 145 LEU A C 1
ATOM 1155 O O . LEU A 1 145 ? 2.437 8.919 1.719 1.00 90.25 145 LEU A O 1
ATOM 1159 N N . LYS A 1 146 ? 1.551 10.155 0.068 1.00 88.88 146 LYS A N 1
ATOM 1160 C CA . LYS A 1 146 ? 1.558 11.414 0.844 1.00 88.88 146 LYS A CA 1
ATOM 1161 C C . LYS A 1 146 ? 0.645 11.343 2.065 1.00 88.88 146 LYS A C 1
ATOM 1163 O O . LYS A 1 146 ? 0.971 11.928 3.093 1.00 88.88 146 LYS A O 1
ATOM 1168 N N . PHE A 1 147 ? -0.497 10.669 1.938 1.00 83.62 147 PHE A N 1
ATOM 1169 C CA . PHE A 1 147 ? -1.479 10.556 3.015 1.00 83.62 147 PHE A CA 1
ATOM 1170 C C . PHE A 1 147 ? -1.291 9.287 3.845 1.00 83.62 147 PHE A C 1
ATOM 1172 O O . PHE A 1 147 ? -1.548 9.315 5.044 1.00 83.62 147 PHE A O 1
ATOM 1179 N N . ASN A 1 148 ? -0.817 8.197 3.232 1.00 83.88 148 ASN A N 1
ATOM 1180 C CA . ASN A 1 148 ? -0.620 6.916 3.901 1.00 83.88 148 ASN A CA 1
ATOM 1181 C C . ASN A 1 148 ? 0.728 6.278 3.488 1.00 83.88 148 ASN A C 1
ATOM 1183 O O . ASN A 1 148 ? 0.759 5.428 2.594 1.00 83.88 148 ASN A O 1
ATOM 1187 N N . PRO A 1 149 ? 1.852 6.661 4.123 1.00 85.56 149 PRO A N 1
ATOM 1188 C CA . PRO A 1 149 ? 3.189 6.200 3.726 1.00 85.56 149 PRO A CA 1
ATOM 1189 C C . PRO A 1 149 ? 3.439 4.706 3.992 1.00 85.56 149 PRO A C 1
ATOM 1191 O O . PRO A 1 149 ? 4.344 4.117 3.395 1.00 85.56 149 PRO A O 1
ATOM 1194 N N . ASP A 1 150 ? 2.636 4.095 4.866 1.00 86.31 150 ASP A N 1
ATOM 1195 C CA . ASP A 1 150 ? 2.786 2.703 5.300 1.00 86.31 150 ASP A CA 1
ATOM 1196 C C . ASP A 1 150 ? 2.079 1.675 4.401 1.00 86.31 150 ASP A C 1
ATOM 1198 O O . ASP A 1 150 ? 2.140 0.480 4.684 1.00 86.31 150 ASP A O 1
ATOM 1202 N N . PHE A 1 151 ? 1.452 2.098 3.295 1.00 89.88 151 PHE A N 1
ATOM 1203 C CA . PHE A 1 151 ? 0.907 1.167 2.300 1.00 89.88 151 PHE A CA 1
ATOM 1204 C C . PHE A 1 151 ? 2.029 0.425 1.571 1.00 89.88 151 PHE A C 1
ATOM 1206 O O . PHE A 1 151 ? 2.576 0.912 0.578 1.00 89.88 151 PHE A O 1
ATOM 1213 N N . ALA A 1 152 ? 2.349 -0.781 2.037 1.00 91.81 152 ALA A N 1
ATOM 1214 C CA . ALA A 1 152 ? 3.339 -1.646 1.408 1.00 91.81 152 ALA A CA 1
ATOM 1215 C C . ALA A 1 152 ? 2.968 -1.918 -0.064 1.00 91.81 152 ALA A C 1
ATOM 1217 O O . ALA A 1 152 ? 3.793 -1.758 -0.964 1.00 91.81 152 ALA A O 1
ATOM 1218 N N . GLU A 1 153 ? 1.703 -2.224 -0.341 1.00 92.94 153 GLU A N 1
ATOM 1219 C CA . G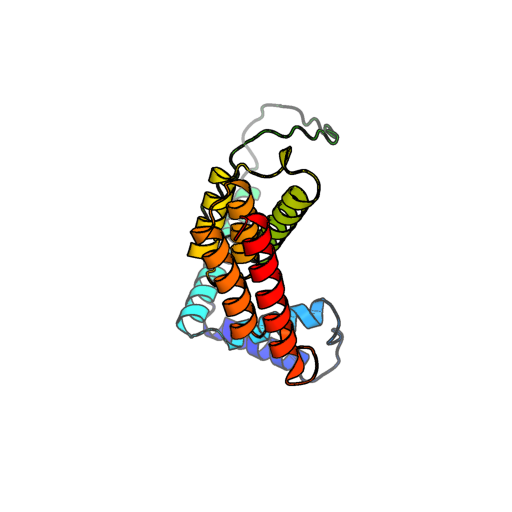LU A 1 153 ? 1.191 -2.545 -1.675 1.00 92.94 153 GLU A CA 1
ATOM 1220 C C . GLU A 1 153 ? 1.419 -1.412 -2.690 1.00 92.94 153 GLU A C 1
ATOM 1222 O O . GLU A 1 153 ? 1.664 -1.683 -3.865 1.00 92.94 153 GLU A O 1
ATOM 1227 N N . ALA A 1 154 ? 1.410 -0.148 -2.252 1.00 94.94 154 ALA A N 1
ATOM 1228 C CA . ALA A 1 154 ? 1.702 0.999 -3.113 1.00 94.94 154 ALA A CA 1
ATOM 1229 C C . ALA A 1 154 ? 3.182 1.055 -3.532 1.00 94.94 154 ALA A C 1
ATOM 1231 O O . ALA A 1 154 ? 3.498 1.378 -4.682 1.00 94.94 154 ALA A O 1
ATOM 1232 N N . HIS A 1 155 ? 4.098 0.682 -2.632 1.00 95.19 155 HIS A N 1
ATOM 1233 C CA . HIS A 1 155 ? 5.523 0.540 -2.953 1.00 95.19 155 HIS A CA 1
ATOM 1234 C C . HIS A 1 155 ? 5.765 -0.643 -3.894 1.00 95.19 155 HIS A C 1
ATOM 1236 O O . HIS A 1 155 ? 6.513 -0.510 -4.862 1.00 95.19 155 HIS A O 1
ATOM 1242 N N . TYR A 1 156 ? 5.070 -1.767 -3.691 1.00 95.25 156 TYR A N 1
ATOM 1243 C CA . TYR A 1 156 ? 5.150 -2.907 -4.610 1.00 95.25 156 TYR A CA 1
ATOM 1244 C C . TYR A 1 156 ? 4.636 -2.555 -6.010 1.00 95.25 156 TYR A C 1
ATOM 1246 O O . TYR A 1 156 ? 5.269 -2.885 -7.014 1.00 95.25 156 TYR A O 1
ATOM 1254 N N . LEU A 1 157 ? 3.524 -1.822 -6.097 1.00 95.81 157 LEU A N 1
ATOM 1255 C CA . LEU A 1 157 ? 2.998 -1.371 -7.380 1.00 95.81 157 LEU A CA 1
ATOM 1256 C C . LEU A 1 157 ? 3.931 -0.353 -8.054 1.00 95.81 157 LEU A C 1
ATOM 1258 O O . LEU A 1 157 ? 4.100 -0.405 -9.270 1.00 95.81 157 LEU A O 1
ATOM 1262 N N . SER A 1 158 ? 4.603 0.504 -7.275 1.00 96.12 158 SER A N 1
ATOM 1263 C CA . SER A 1 158 ? 5.662 1.390 -7.785 1.00 96.12 158 SER A CA 1
ATOM 1264 C C . SER A 1 158 ? 6.827 0.584 -8.369 1.00 96.12 158 SER A C 1
ATOM 1266 O O . SER A 1 158 ? 7.305 0.900 -9.454 1.00 96.12 158 SER A O 1
ATOM 1268 N N . TYR A 1 159 ? 7.243 -0.505 -7.712 1.00 95.94 159 TYR A N 1
ATOM 1269 C CA . TYR A 1 159 ? 8.243 -1.434 -8.251 1.00 95.94 159 TYR A CA 1
ATOM 1270 C C . TYR A 1 159 ? 7.803 -2.017 -9.602 1.00 95.94 159 TYR A C 1
ATOM 1272 O O . TYR A 1 159 ? 8.553 -1.926 -10.575 1.00 95.94 159 TYR A O 1
ATOM 1280 N N . LEU A 1 160 ? 6.580 -2.551 -9.694 1.00 94.69 160 LEU A N 1
ATOM 1281 C CA . LEU A 1 160 ? 6.048 -3.097 -10.948 1.00 94.69 160 LEU A CA 1
ATOM 1282 C C . LEU A 1 160 ? 5.970 -2.035 -12.049 1.00 94.69 160 LEU A C 1
ATOM 1284 O O . LEU A 1 160 ? 6.296 -2.317 -13.199 1.00 94.69 160 LEU A O 1
ATOM 1288 N N . ASN A 1 161 ? 5.583 -0.811 -11.700 1.00 95.56 161 ASN A N 1
ATOM 1289 C CA . ASN A 1 161 ? 5.519 0.301 -12.636 1.00 95.56 161 ASN A CA 1
ATOM 1290 C C . ASN A 1 161 ? 6.914 0.696 -13.153 1.00 95.56 161 ASN A C 1
ATOM 1292 O O . ASN A 1 161 ? 7.111 0.839 -14.359 1.00 95.56 161 ASN A O 1
ATOM 1296 N N . ASN A 1 162 ? 7.904 0.780 -12.260 1.00 94.69 162 ASN A N 1
ATOM 1297 C CA . ASN A 1 162 ? 9.295 1.089 -12.602 1.00 94.69 162 ASN A CA 1
ATOM 1298 C C . ASN A 1 162 ? 9.933 0.011 -13.494 1.00 94.69 162 ASN A C 1
ATOM 1300 O O . ASN A 1 162 ? 10.761 0.322 -14.350 1.00 94.69 162 ASN A O 1
ATOM 1304 N N . LEU A 1 163 ? 9.502 -1.249 -13.367 1.00 92.75 163 LEU A N 1
ATOM 1305 C CA . LEU A 1 163 ? 9.913 -2.318 -14.279 1.00 92.75 163 LEU A CA 1
ATOM 1306 C C . LEU A 1 163 ? 9.410 -2.117 -15.718 1.00 92.75 163 LEU A C 1
ATOM 1308 O O . LEU A 1 163 ? 10.079 -2.568 -16.646 1.00 92.75 163 LEU A O 1
ATOM 1312 N N . ARG A 1 164 ? 8.268 -1.443 -15.927 1.00 92.38 164 ARG A N 1
ATOM 1313 C CA . ARG A 1 164 ? 7.735 -1.144 -17.275 1.00 92.38 164 ARG A CA 1
ATOM 1314 C C . ARG A 1 164 ? 8.602 -0.129 -18.011 1.00 92.38 164 ARG A C 1
ATOM 1316 O O . ARG A 1 164 ? 8.806 -0.247 -19.213 1.00 92.38 164 ARG A O 1
ATOM 1323 N N . VAL A 1 165 ? 9.125 0.852 -17.275 1.00 93.38 165 VAL A N 1
ATOM 1324 C CA . VAL A 1 165 ? 9.985 1.925 -17.806 1.00 93.38 165 VAL A CA 1
ATOM 1325 C C . VAL A 1 165 ? 11.477 1.598 -17.731 1.00 93.38 165 VAL A C 1
ATOM 1327 O O . VAL A 1 165 ? 12.300 2.428 -18.096 1.00 93.38 165 VAL A O 1
ATOM 1330 N N . GLN A 1 166 ? 11.823 0.386 -17.288 1.00 91.75 166 GLN A N 1
ATOM 1331 C CA . GLN A 1 166 ? 13.197 -0.100 -17.157 1.00 91.75 166 GLN A CA 1
ATOM 1332 C C . GLN A 1 166 ? 14.094 0.755 -16.239 1.00 91.75 166 GLN A C 1
ATOM 1334 O O . GLN A 1 166 ? 15.305 0.834 -16.438 1.00 91.75 166 GLN A O 1
ATOM 1339 N N . ASP A 1 167 ? 13.522 1.361 -15.195 1.00 93.69 167 ASP A N 1
ATOM 1340 C CA . ASP A 1 167 ? 14.295 2.112 -14.203 1.00 93.69 167 ASP A CA 1
ATOM 1341 C C . ASP A 1 167 ? 14.787 1.187 -13.079 1.00 93.69 167 ASP A C 1
ATOM 1343 O O . ASP A 1 167 ? 14.046 0.833 -12.156 1.00 93.69 167 ASP A O 1
ATOM 1347 N N . VAL A 1 168 ? 16.060 0.794 -13.152 1.00 93.06 168 VAL A N 1
ATOM 1348 C CA . VAL A 1 168 ? 16.711 -0.106 -12.185 1.00 93.06 168 VAL A CA 1
ATOM 1349 C C . VAL A 1 168 ? 16.767 0.498 -10.784 1.00 93.06 168 VAL A C 1
ATOM 1351 O O . VAL A 1 168 ? 16.504 -0.194 -9.799 1.00 93.06 168 VAL A O 1
ATOM 1354 N N . PHE A 1 169 ? 17.112 1.779 -10.672 1.00 93.00 169 PHE A N 1
ATOM 1355 C CA . PHE A 1 169 ? 17.333 2.414 -9.375 1.00 93.00 169 PHE A CA 1
ATOM 1356 C C . PHE A 1 169 ? 16.007 2.596 -8.646 1.00 93.00 169 PHE A C 1
ATOM 1358 O O . PHE A 1 169 ? 15.875 2.190 -7.489 1.00 93.00 169 PHE A O 1
ATOM 1365 N N . SER A 1 170 ? 15.002 3.121 -9.347 1.00 94.06 170 SER A N 1
ATOM 1366 C CA . SER A 1 170 ? 13.675 3.330 -8.773 1.00 94.06 170 SER A CA 1
ATOM 1367 C C . SER A 1 170 ? 12.973 2.005 -8.480 1.00 94.06 170 SER A C 1
ATOM 1369 O O . SER A 1 170 ? 12.358 1.864 -7.425 1.00 94.06 170 SER A O 1
ATOM 1371 N N . SER A 1 171 ? 13.096 0.997 -9.354 1.00 94.06 171 SER A N 1
ATOM 1372 C CA . SER A 1 171 ? 12.521 -0.331 -9.089 1.00 94.06 171 SER A CA 1
ATOM 1373 C C . SER A 1 171 ? 13.170 -1.004 -7.878 1.00 94.06 171 SER A C 1
ATOM 1375 O O . SER A 1 171 ? 12.450 -1.511 -7.018 1.00 94.06 171 SER A O 1
ATOM 1377 N N . THR A 1 172 ? 14.499 -0.940 -7.746 1.00 95.38 172 THR A N 1
ATOM 1378 C CA . THR A 1 172 ? 15.216 -1.488 -6.582 1.00 95.38 172 THR A CA 1
ATOM 1379 C C . THR A 1 172 ? 14.776 -0.793 -5.298 1.00 95.38 172 THR A C 1
ATOM 1381 O O . THR A 1 172 ? 14.418 -1.454 -4.326 1.00 95.38 172 THR A O 1
ATOM 1384 N N . HIS A 1 173 ? 14.744 0.542 -5.301 1.00 95.12 173 HIS A N 1
ATOM 1385 C CA . HIS A 1 173 ? 14.346 1.322 -4.135 1.00 95.12 173 HIS A CA 1
ATOM 1386 C C . HIS A 1 173 ? 12.898 1.017 -3.719 1.00 95.12 173 HIS A C 1
ATOM 1388 O O . HIS A 1 173 ? 12.647 0.712 -2.555 1.00 95.12 173 HIS A O 1
ATOM 1394 N N . SER A 1 174 ? 11.948 1.016 -4.660 1.00 94.81 174 SER A N 1
ATOM 1395 C CA . SER A 1 174 ? 10.549 0.665 -4.381 1.00 94.81 174 SER A CA 1
ATOM 1396 C C . SER A 1 174 ? 10.383 -0.760 -3.840 1.00 94.81 174 SER A C 1
ATOM 1398 O O . SER A 1 174 ? 9.572 -0.979 -2.941 1.00 94.81 174 SER A O 1
ATOM 1400 N N . LEU A 1 175 ? 11.163 -1.722 -4.344 1.00 95.00 175 LEU A N 1
ATOM 1401 C CA . LEU A 1 175 ? 11.125 -3.104 -3.867 1.00 95.00 175 LEU A CA 1
ATOM 1402 C C . LEU A 1 175 ? 11.615 -3.222 -2.419 1.00 95.00 175 LEU A C 1
ATOM 1404 O O . LEU A 1 175 ? 10.999 -3.923 -1.621 1.00 95.00 175 LEU A O 1
ATOM 1408 N N . LEU A 1 176 ? 12.697 -2.522 -2.070 1.00 93.69 176 LEU A N 1
ATOM 1409 C CA . LEU A 1 176 ? 13.216 -2.501 -0.702 1.00 93.69 176 LEU A CA 1
ATOM 1410 C C . LEU A 1 176 ? 12.205 -1.872 0.262 1.00 93.69 176 LEU A C 1
ATOM 1412 O O . LEU A 1 176 ? 11.874 -2.487 1.273 1.00 93.69 176 LEU A O 1
ATOM 1416 N N . HIS A 1 177 ? 11.624 -0.720 -0.099 1.00 93.44 177 HIS A N 1
ATOM 1417 C CA . HIS A 1 177 ? 10.585 -0.076 0.718 1.00 93.44 177 HIS A CA 1
ATOM 1418 C C . HIS A 1 177 ? 9.383 -0.988 0.958 1.00 93.44 177 HIS A C 1
ATOM 1420 O O . HIS A 1 177 ? 8.867 -1.021 2.071 1.00 93.44 177 HIS A O 1
ATOM 1426 N N . TYR A 1 178 ? 8.947 -1.759 -0.041 1.00 93.69 178 TYR A N 1
ATOM 1427 C CA . TYR A 1 178 ? 7.868 -2.731 0.143 1.00 93.69 178 TYR A CA 1
ATOM 1428 C C . TYR A 1 178 ? 8.174 -3.733 1.266 1.00 93.69 178 TYR A C 1
ATOM 1430 O O . TYR A 1 178 ? 7.374 -3.891 2.192 1.00 93.69 178 TYR A O 1
ATOM 1438 N N . PHE A 1 179 ? 9.341 -4.379 1.218 1.00 91.69 179 PHE A N 1
ATOM 1439 C CA . PHE A 1 179 ? 9.714 -5.380 2.218 1.00 91.69 179 PHE A CA 1
ATOM 1440 C C . PHE A 1 179 ? 10.016 -4.766 3.589 1.00 91.69 179 PHE A C 1
ATOM 1442 O O . PHE A 1 179 ? 9.621 -5.350 4.599 1.00 91.69 179 PHE A O 1
ATOM 1449 N N . ASP A 1 180 ? 10.614 -3.573 3.641 1.00 90.50 180 ASP A N 1
ATOM 1450 C CA . ASP A 1 180 ? 10.807 -2.833 4.893 1.00 90.50 180 ASP A CA 1
ATOM 1451 C C . ASP A 1 180 ? 9.464 -2.570 5.586 1.00 90.50 180 ASP A C 1
ATOM 1453 O O . ASP A 1 180 ? 9.332 -2.761 6.795 1.00 90.50 180 ASP A O 1
ATOM 1457 N N . ARG A 1 181 ? 8.424 -2.193 4.830 1.00 89.38 181 ARG A N 1
ATOM 1458 C CA . ARG A 1 181 ? 7.086 -1.962 5.395 1.00 89.38 181 ARG A CA 1
ATOM 1459 C C . ARG A 1 181 ? 6.422 -3.248 5.857 1.00 89.38 181 ARG A C 1
ATOM 1461 O O . ARG A 1 181 ? 5.843 -3.242 6.941 1.00 89.38 181 ARG A O 1
ATOM 1468 N N . LEU A 1 182 ? 6.538 -4.350 5.117 1.00 86.25 182 LEU A N 1
ATOM 1469 C CA . LEU A 1 182 ? 6.021 -5.652 5.567 1.00 86.25 182 LEU A CA 1
ATOM 1470 C C . LEU A 1 182 ? 6.642 -6.091 6.898 1.00 86.25 182 LEU A C 1
ATOM 1472 O O . LEU A 1 182 ? 5.944 -6.588 7.783 1.00 86.25 182 LEU A O 1
ATOM 1476 N N . ILE A 1 183 ? 7.945 -5.852 7.047 1.00 84.12 183 ILE A N 1
ATOM 1477 C CA . ILE A 1 183 ? 8.709 -6.124 8.262 1.00 84.12 183 ILE A CA 1
ATOM 1478 C C . ILE A 1 183 ? 8.237 -5.243 9.424 1.00 84.12 183 ILE A C 1
ATOM 1480 O O . ILE A 1 183 ? 7.933 -5.753 10.501 1.00 84.12 183 ILE A O 1
ATOM 1484 N N . LEU A 1 184 ? 8.168 -3.926 9.214 1.00 81.75 184 LEU A N 1
ATOM 1485 C CA . LEU A 1 184 ? 7.876 -2.956 10.272 1.00 81.75 184 LEU A CA 1
ATOM 1486 C C . LEU A 1 184 ? 6.414 -3.001 10.733 1.00 81.75 184 LEU A C 1
ATOM 1488 O O . LEU A 1 184 ? 6.133 -2.780 11.908 1.00 81.75 184 LEU A O 1
ATOM 1492 N N . THR A 1 185 ? 5.483 -3.297 9.824 1.00 76.62 185 THR A N 1
ATOM 1493 C CA . THR A 1 185 ? 4.043 -3.365 10.127 1.00 76.62 185 THR A CA 1
ATOM 1494 C C . THR A 1 185 ? 3.607 -4.721 10.682 1.00 76.62 185 THR A C 1
ATOM 1496 O O . THR A 1 185 ? 2.482 -4.854 11.163 1.00 76.62 185 THR A O 1
ATOM 1499 N N . GLY A 1 186 ? 4.477 -5.738 10.644 1.00 67.62 186 GLY A N 1
ATOM 1500 C CA . GLY A 1 186 ? 4.161 -7.076 11.143 1.00 67.62 186 GLY A CA 1
ATOM 1501 C C . GLY A 1 186 ? 3.020 -7.759 10.382 1.00 67.62 186 GLY A C 1
ATOM 1502 O O . GLY A 1 186 ? 2.348 -8.627 10.943 1.00 67.62 186 GLY A O 1
ATOM 1503 N N . ALA A 1 187 ? 2.783 -7.383 9.119 1.00 63.00 187 ALA A N 1
ATOM 1504 C CA . ALA A 1 187 ? 1.706 -7.931 8.291 1.00 63.00 187 ALA A CA 1
ATOM 1505 C C . ALA A 1 187 ? 1.797 -9.466 8.136 1.00 63.00 187 ALA A C 1
ATOM 1507 O O . ALA A 1 187 ? 0.773 -10.140 8.014 1.00 63.00 187 ALA A O 1
ATOM 1508 N N . GLU A 1 188 ? 3.005 -10.037 8.239 1.00 56.31 188 GLU A N 1
ATOM 1509 C CA . GLU A 1 188 ? 3.244 -11.487 8.185 1.00 56.31 188 GLU A CA 1
ATOM 1510 C C . GLU A 1 188 ? 3.269 -12.190 9.562 1.00 56.31 188 GLU A C 1
ATOM 1512 O O . GLU A 1 188 ? 3.312 -13.419 9.625 1.00 56.31 188 GLU A O 1
ATOM 1517 N N . SER A 1 189 ? 3.166 -11.464 10.683 1.00 50.88 189 SER A N 1
ATOM 1518 C CA . SER A 1 189 ? 3.314 -12.014 12.049 1.00 50.88 189 SER A CA 1
ATOM 1519 C C . SER A 1 189 ? 2.152 -12.904 12.520 1.00 50.88 189 SER A C 1
ATOM 1521 O O . SER A 1 189 ? 2.125 -13.338 13.670 1.00 50.88 189 SER A O 1
ATOM 1523 N N . LYS A 1 190 ? 1.173 -13.197 11.652 1.00 51.88 190 LYS A N 1
ATOM 1524 C CA . LYS A 1 190 ? 0.064 -14.122 11.949 1.00 51.88 190 LYS A CA 1
ATOM 1525 C C . LYS A 1 190 ? 0.417 -15.599 11.737 1.00 51.88 190 LYS A C 1
ATOM 1527 O O . LYS A 1 190 ? -0.378 -16.456 12.114 1.00 51.88 190 LYS A O 1
ATOM 1532 N N . SER A 1 191 ? 1.580 -15.923 11.165 1.00 46.16 191 SER A N 1
ATOM 1533 C CA . SER A 1 191 ? 2.104 -17.294 11.184 1.00 46.16 191 SER A CA 1
ATOM 1534 C C . SER A 1 191 ? 3.017 -17.487 12.393 1.00 46.16 191 SER A C 1
ATOM 1536 O O . SER A 1 191 ? 3.985 -16.749 12.538 1.00 46.16 191 SER A O 1
ATOM 1538 N N . ASN A 1 192 ? 2.703 -18.468 13.243 1.00 39.50 192 ASN A N 1
ATOM 1539 C CA . ASN A 1 192 ? 3.501 -18.893 14.400 1.00 39.50 192 ASN A CA 1
ATOM 1540 C C . ASN A 1 192 ? 5.026 -18.852 14.139 1.00 39.50 192 ASN A C 1
ATOM 1542 O O . ASN A 1 192 ? 5.527 -19.645 13.346 1.00 39.50 192 ASN A O 1
ATOM 1546 N N . GLY A 1 193 ? 5.758 -18.003 14.871 1.00 50.62 193 GLY A N 1
ATOM 1547 C CA . GLY A 1 193 ? 7.214 -18.103 15.066 1.00 50.62 193 GLY A CA 1
ATOM 1548 C C . GLY A 1 193 ? 8.119 -17.236 14.173 1.00 50.62 193 GLY A C 1
ATOM 1549 O O . GLY A 1 193 ? 7.676 -16.596 13.221 1.00 50.62 193 GLY A O 1
ATOM 1550 N N . GLU A 1 194 ? 9.425 -17.259 14.493 1.00 53.59 194 GLU A N 1
ATOM 1551 C CA . GLU A 1 194 ? 10.561 -16.609 13.790 1.00 53.59 194 GLU A CA 1
ATOM 1552 C C . GLU A 1 194 ? 10.594 -16.831 12.259 1.00 53.59 194 GLU A C 1
ATOM 1554 O O . GLU A 1 194 ? 11.289 -16.122 11.528 1.00 53.59 194 GLU A O 1
ATOM 1559 N N . GLU A 1 195 ? 9.831 -17.794 11.741 1.00 59.56 195 GLU A N 1
ATOM 1560 C CA . GLU A 1 195 ? 9.807 -18.167 10.327 1.00 59.56 195 GLU A CA 1
ATOM 1561 C C . GLU A 1 195 ? 9.181 -17.116 9.397 1.00 59.56 195 GLU A C 1
ATOM 1563 O O . GLU A 1 195 ? 9.534 -17.080 8.212 1.00 59.56 195 GLU A O 1
ATOM 1568 N N . GLY A 1 196 ? 8.276 -16.263 9.899 1.00 62.53 196 GLY A N 1
ATOM 1569 C CA . GLY A 1 196 ? 7.598 -15.236 9.094 1.00 62.53 196 GLY A CA 1
ATOM 1570 C C . GLY A 1 196 ? 8.576 -14.198 8.536 1.00 62.53 196 GLY A C 1
ATOM 1571 O O . GLY A 1 196 ? 8.633 -13.965 7.329 1.00 62.53 196 GLY A O 1
ATOM 1572 N N . TYR A 1 197 ? 9.453 -13.672 9.395 1.00 67.31 197 TYR A N 1
ATOM 1573 C CA . TYR A 1 197 ? 10.494 -12.719 9.000 1.00 67.31 197 TYR A CA 1
ATOM 1574 C C . TYR A 1 197 ? 11.467 -13.327 7.980 1.00 67.31 197 TYR A C 1
ATOM 1576 O O . TYR A 1 197 ? 11.764 -12.736 6.939 1.00 67.31 197 TYR A O 1
ATOM 1584 N N . GLY A 1 198 ? 11.892 -14.574 8.219 1.00 76.44 198 GLY A N 1
ATOM 1585 C CA . GLY A 1 198 ? 12.745 -15.306 7.286 1.00 76.44 198 GLY A CA 1
ATOM 1586 C C . GLY A 1 198 ? 12.078 -15.565 5.931 1.00 76.44 198 GLY A C 1
ATOM 1587 O O . GLY A 1 198 ? 12.756 -15.634 4.908 1.00 76.44 198 GLY A O 1
ATOM 1588 N N . ARG A 1 199 ? 10.748 -15.712 5.874 1.00 81.38 199 ARG A N 1
ATOM 1589 C CA . ARG A 1 199 ? 10.004 -15.868 4.614 1.00 81.38 199 ARG A CA 1
ATOM 1590 C C . ARG A 1 199 ? 9.998 -14.575 3.799 1.00 81.38 199 ARG A C 1
ATOM 1592 O O . ARG A 1 199 ? 10.397 -14.628 2.636 1.00 81.38 199 ARG A O 1
ATOM 1599 N N . SER A 1 200 ? 9.625 -13.450 4.406 1.00 83.50 200 SER A N 1
ATOM 1600 C CA . SER A 1 200 ? 9.667 -12.131 3.760 1.00 83.50 200 SER A CA 1
ATOM 1601 C C . SER A 1 200 ? 11.053 -11.819 3.184 1.00 83.50 200 SER A C 1
ATOM 1603 O O . SER A 1 200 ? 11.165 -11.463 2.013 1.00 83.50 200 SER A O 1
ATOM 1605 N N . LEU A 1 201 ? 12.127 -12.061 3.947 1.00 86.44 201 LEU A N 1
ATOM 1606 C CA . LEU A 1 201 ? 13.501 -11.851 3.473 1.00 86.44 201 LEU A CA 1
ATOM 1607 C C . LEU A 1 201 ? 13.892 -12.757 2.297 1.00 86.44 201 LEU A C 1
ATOM 1609 O O . LEU A 1 201 ? 14.565 -12.311 1.368 1.00 86.44 201 LEU A O 1
ATOM 1613 N N . ARG A 1 202 ? 13.460 -14.025 2.299 1.00 89.19 202 ARG A N 1
ATOM 1614 C CA . ARG A 1 202 ? 13.694 -14.938 1.165 1.00 89.19 202 ARG A CA 1
ATOM 1615 C C . ARG A 1 202 ? 12.985 -14.453 -0.096 1.00 89.19 202 ARG A C 1
ATOM 1617 O O . ARG A 1 202 ? 13.580 -14.493 -1.172 1.00 89.19 202 ARG A O 1
ATOM 1624 N N . TYR A 1 203 ? 11.753 -13.957 0.027 1.00 90.69 203 TYR A N 1
ATOM 1625 C CA . TYR A 1 203 ? 11.056 -13.342 -1.101 1.00 90.69 203 TYR A CA 1
ATOM 1626 C C . TYR A 1 203 ? 11.722 -12.044 -1.551 1.00 90.69 203 TYR A C 1
ATOM 1628 O O . TYR A 1 203 ? 11.820 -11.828 -2.757 1.00 90.69 203 TYR A O 1
ATOM 1636 N N . ALA A 1 204 ? 12.233 -11.223 -0.633 1.00 92.19 204 ALA A N 1
ATOM 1637 C CA . ALA A 1 204 ? 12.993 -10.026 -0.979 1.00 92.19 204 ALA A CA 1
ATOM 1638 C C . ALA A 1 204 ? 14.231 -10.369 -1.813 1.00 92.19 204 ALA A C 1
ATOM 1640 O O . ALA A 1 204 ? 14.399 -9.839 -2.910 1.00 92.19 204 ALA A O 1
ATOM 1641 N N . ALA A 1 205 ? 15.038 -11.327 -1.349 1.00 93.38 205 ALA A N 1
ATOM 1642 C CA . ALA A 1 205 ? 16.218 -11.794 -2.069 1.00 93.38 205 ALA A CA 1
ATOM 1643 C C . ALA A 1 205 ? 15.864 -12.368 -3.452 1.00 93.38 205 ALA A C 1
ATOM 1645 O O . ALA A 1 205 ? 16.524 -12.048 -4.438 1.00 93.38 205 ALA A O 1
ATOM 1646 N N . LEU A 1 206 ? 14.796 -13.169 -3.545 1.00 95.12 206 LEU A N 1
ATOM 1647 C CA . LEU A 1 206 ? 14.342 -13.744 -4.812 1.00 95.12 206 LEU A CA 1
ATOM 1648 C C . LEU A 1 206 ? 13.866 -12.670 -5.800 1.00 95.12 206 LEU A C 1
ATOM 1650 O O . LEU A 1 206 ? 14.238 -12.712 -6.970 1.00 95.12 206 LEU A O 1
ATOM 1654 N N . ASN A 1 207 ? 13.065 -11.702 -5.347 1.00 94.00 207 ASN A N 1
ATOM 1655 C CA . ASN A 1 207 ? 12.582 -10.619 -6.206 1.00 94.00 207 ASN A CA 1
ATOM 1656 C C . ASN A 1 207 ? 13.724 -9.690 -6.636 1.00 94.00 207 ASN A C 1
ATOM 1658 O O . ASN A 1 207 ? 13.735 -9.234 -7.777 1.00 94.00 207 ASN A O 1
ATOM 1662 N N . LEU A 1 208 ? 14.703 -9.446 -5.761 1.00 93.62 208 LEU A N 1
ATOM 1663 C CA . LEU A 1 208 ? 15.887 -8.659 -6.095 1.00 93.62 208 LEU A CA 1
ATOM 1664 C C . LEU A 1 208 ? 16.763 -9.381 -7.130 1.00 93.62 208 LEU A C 1
ATOM 1666 O O . LEU A 1 208 ? 17.193 -8.771 -8.105 1.00 93.62 208 LEU A O 1
ATOM 1670 N N . ALA A 1 209 ? 16.966 -10.692 -6.980 1.00 94.75 209 ALA A N 1
ATOM 1671 C CA . ALA A 1 209 ? 17.664 -11.504 -7.976 1.00 94.75 209 ALA A CA 1
ATOM 1672 C C . ALA A 1 209 ? 16.924 -11.515 -9.325 1.00 94.75 209 ALA A C 1
ATOM 1674 O O . ALA A 1 209 ? 17.547 -11.350 -10.373 1.00 94.75 209 ALA A O 1
ATOM 1675 N N . ALA A 1 210 ? 15.594 -11.651 -9.310 1.00 93.44 210 ALA A N 1
ATOM 1676 C CA . ALA A 1 210 ? 14.772 -11.579 -10.517 1.00 93.44 210 ALA A CA 1
ATOM 1677 C C . ALA A 1 210 ? 14.852 -10.199 -11.191 1.00 93.44 210 ALA A C 1
ATOM 1679 O O . ALA A 1 210 ? 14.928 -10.125 -12.416 1.00 93.44 210 ALA A O 1
ATOM 1680 N N . LEU A 1 211 ? 14.883 -9.117 -10.403 1.00 92.88 211 LEU A N 1
ATOM 1681 C CA . LEU A 1 211 ? 15.115 -7.760 -10.895 1.00 92.88 211 LEU A CA 1
ATOM 1682 C C . LEU A 1 211 ? 16.472 -7.671 -11.603 1.00 92.88 211 LEU A C 1
ATOM 1684 O O . LEU A 1 211 ? 16.515 -7.272 -12.763 1.00 92.88 211 LEU A O 1
ATOM 1688 N N . HIS A 1 212 ? 17.559 -8.100 -10.957 1.00 93.00 212 HIS A N 1
ATOM 1689 C CA . HIS A 1 212 ? 18.898 -8.064 -11.554 1.00 93.00 212 HIS A CA 1
ATOM 1690 C C . HIS A 1 212 ? 18.990 -8.886 -12.840 1.00 93.00 212 HIS A C 1
ATOM 1692 O O . HIS A 1 212 ? 19.483 -8.389 -13.850 1.00 93.00 212 HIS A O 1
ATOM 1698 N N . CYS A 1 213 ? 18.424 -10.094 -12.839 1.00 92.88 213 CYS A N 1
ATOM 1699 C CA . CYS A 1 213 ? 18.370 -10.948 -14.021 1.00 92.88 213 CYS A CA 1
ATOM 1700 C C . CYS A 1 213 ? 17.611 -10.276 -15.175 1.00 92.88 213 CYS A C 1
ATOM 1702 O O . CYS A 1 213 ? 18.070 -10.297 -16.316 1.00 92.88 213 CYS A O 1
ATOM 1704 N N . ARG A 1 214 ? 16.481 -9.619 -14.884 1.00 90.00 214 ARG A N 1
ATOM 1705 C CA . ARG A 1 214 ? 15.680 -8.907 -15.890 1.00 90.00 214 ARG A CA 1
ATOM 1706 C C . ARG A 1 214 ? 16.420 -7.721 -16.514 1.00 90.00 214 ARG A C 1
ATOM 1708 O O . ARG A 1 214 ? 16.153 -7.395 -17.666 1.00 90.00 214 ARG A O 1
ATOM 1715 N N . PHE A 1 215 ? 17.343 -7.108 -15.777 1.00 90.56 215 PHE A N 1
ATOM 1716 C CA . PHE A 1 215 ? 18.186 -6.011 -16.255 1.00 90.56 215 PHE A CA 1
ATOM 1717 C C . PHE A 1 215 ? 19.546 -6.461 -16.816 1.00 90.56 215 PHE A C 1
ATOM 1719 O O . PHE A 1 215 ? 20.309 -5.625 -17.292 1.00 90.56 215 PHE A O 1
ATOM 1726 N N . GLY A 1 216 ? 19.837 -7.766 -16.819 1.00 87.19 216 GLY A N 1
ATOM 1727 C CA . GLY A 1 216 ? 21.059 -8.325 -17.402 1.00 87.19 216 GLY A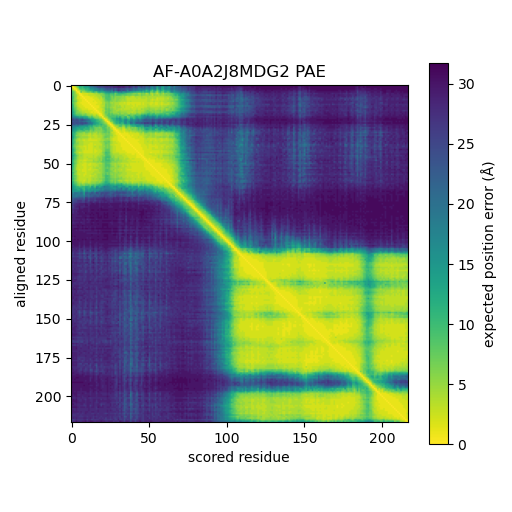 CA 1
ATOM 1728 C C . GLY A 1 216 ? 22.326 -8.095 -16.575 1.00 87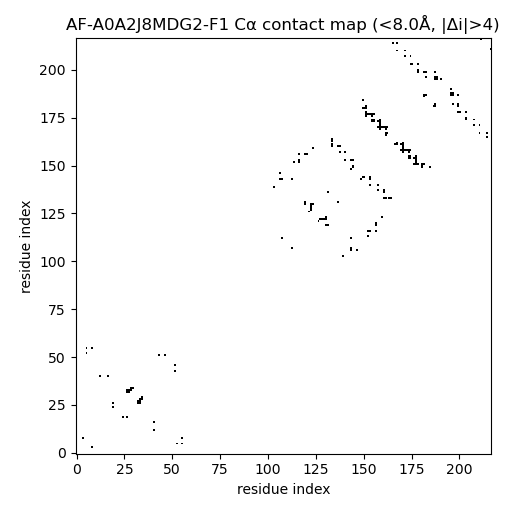.19 216 GLY A C 1
ATOM 1729 O O . GLY A 1 216 ? 23.407 -8.005 -17.157 1.00 87.19 216 GLY A O 1
ATOM 1730 N N . HIS A 1 217 ? 22.192 -7.961 -15.252 1.00 87.50 217 HIS A N 1
ATOM 1731 C CA . HIS A 1 217 ? 23.317 -7.857 -14.314 1.00 87.50 217 HIS A CA 1
ATOM 1732 C C . HIS A 1 217 ? 23.806 -9.231 -13.845 1.00 87.50 217 HIS A C 1
ATOM 1734 O O . HIS A 1 217 ? 22.966 -10.157 -13.742 1.00 87.50 217 HIS A O 1
#

Solvent-accessible surface area (backbone atoms only — not comparable to full-atom values): 13108 Å² total; per-residue (Å²): 135,85,85,70,54,77,63,54,59,52,49,49,55,51,55,54,52,46,60,75,72,71,69,81,77,89,62,46,74,85,36,71,66,28,44,49,51,51,51,50,53,58,51,57,76,67,49,50,71,75,52,48,51,50,51,49,54,52,48,53,52,51,54,55,55,51,56,53,55,58,51,62,72,69,70,74,78,86,81,83,90,81,91,80,78,92,74,93,73,89,77,72,96,71,92,72,89,69,92,70,78,89,70,74,88,59,84,69,53,70,69,55,46,52,51,51,51,53,50,46,53,51,24,58,72,76,42,55,88,80,26,71,53,66,69,60,43,50,52,53,44,54,56,51,37,74,75,44,74,74,48,31,66,52,27,43,48,46,16,58,44,25,58,76,74,67,37,64,67,59,18,51,52,22,44,50,52,18,54,52,34,42,63,75,68,45,76,54,66,83,46,90,62,82,58,36,63,55,48,56,51,51,52,48,53,51,52,51,50,52,50,38,53,76,73,72,102

Foldseek 3Di:
DPPDDLVVVVVVLVVLVVVVVDDDPPPDCPDPVNVVNVVVSVVVVPDDPVRSVVVVVVVVVVVVVVVVVVVVVVPPDDDDDDDDDDDPDDDDDDPDPDPDDPPPVDADDPVRVVVLLVVLVVCLVPPVPPHDQLVVLVVVLVVNCVVPVLPLSSLVVQLSSCVVVVNLVSNLVSLVSSLVSCVVVVVQVPDPDPVSNVVSVVVSVVVNVVSCVSNPD

Sequence (217 aa):
MAEGELKDMEQFFDDLSDSFSGTEPEVHKTSVVGLFLRHMILAYSKLSFSQVFKLYTALQQYFQNGEKKTVEDADMELTSRDEGERKMEKEELDVSVREEEVSCSGPLSQKQAEFFLSQQASLLKNDETKALTPASLQKELNNLLKFNPDFAEAHYLSYLNNLRVQDVFSSTHSLLHYFDRLILTGAESKSNGEEGYGRSLRYAALNLAALHCRFGH

Radius of gyration: 25.8 Å; Cα contacts (8 Å, |Δi|>4): 110; chains: 1; bounding box: 72×48×54 Å

pLDDT: mean 76.07, std 20.9, range [25.27, 96.12]

Secondary structure (DSSP, 8-state):
-----HHHHHHHHHHHHHHTTSS--SS-TTSHHHHHHHHHHHHHTT--HHHHHHHHHHHHHHHHHHHHHHHHTTS---S--------------------------SPPPHHHHHHHHHHHHHHHHH-GGGSPPHHHHHHHHHHHHHH-TT-HHHHHHHHHHHHHTT-HHHHHHHHHHHHHHHHHHTTTTTSSSTHHHHHHHHHHHHHHHHHHHHHT-

Nearest PDB structures (foldseek):
  9gaw-assembly1_O  TM=7.163E-01  e=2.253E-17  Homo sapiens
  8pkp-assembly1_O  TM=7.214E-01  e=6.211E-17  Homo sapiens
  6tnt-assembly1_O  TM=7.331E-01  e=2.359E-16  Homo sapiens
  5khr-assembly1_O  TM=7.577E-01  e=3.204E-14  Homo sapiens
  4ynw-assembly2_B  TM=5.007E-01  e=3.786E+00  Thermochaetoides thermophila DSM 1495

Mean predicted aligned error: 18.64 Å

InterPro domains:
  IPR026000 Anaphase-promoting complex subunit 5 domain [PF12862] (155-217)
  IPR037679 Anaphase-promoting complex subunit 5 [PTHR12830] (4-217)
  IPR048968 Anaphase-promoting complex subunit 5, N-terminal domain [PF21371] (1-70)